Protein AF-A0A183TK33-F1 (afdb_monomer)

Organism: Schistocephalus solidus (NCBI:txid70667)

Radius of gyration: 28.27 Å; Cα contacts (8 Å, |Δi|>4): 50; chains: 1; bounding box: 58×59×75 Å

Sequence (192 aa):
MQRNRVKGLIVRTRQAFEVDLLNRATVNPKLFYGNPRQNTRNKDPIPLLRTVEGIDLTEDGVKADHLSEFFQSVFTKETSYDYPTNGFEVNTIIETVHFTETTVLKELLGLKESNSPGPDEVRLWKKSLSNGTPASQNAYKMQRNRVKGLIVRTRQAFEVDLLNRATVNPKLFYGLALSYNSHAGVFEVFTI

Secondary structure (DSSP, 8-state):
-HHHHHHHHHHHHHHHHHHHHHHHHHH-THHHHHHHHHHHS--PPPPPEE-TT--EE-SHHHHHHHHHHHHHHH-----S-----------------PPPHHHHHHHHHT--TTSPP--SS-THHHHHHHS--HHHHHHHHHHHHHHHHHHHHHHHHHHHHHHHHHHH-THHHHHHHHHHHHTTTTGGGS--

Structure (mmCIF, N/CA/C/O backbone):
data_AF-A0A183TK33-F1
#
_entry.id   AF-A0A183TK33-F1
#
loop_
_atom_site.group_PDB
_atom_site.id
_atom_site.type_symbol
_atom_site.label_atom_id
_atom_site.label_alt_id
_atom_site.label_comp_id
_atom_site.label_asym_id
_atom_site.label_entity_id
_atom_site.label_seq_id
_atom_site.pdbx_PDB_ins_code
_atom_site.Cartn_x
_atom_site.Cartn_y
_atom_site.Cartn_z
_atom_site.occupancy
_atom_site.B_iso_or_equiv
_atom_site.auth_seq_id
_atom_site.auth_comp_id
_atom_site.auth_asym_id
_atom_site.auth_atom_id
_atom_site.pdbx_PDB_model_num
ATOM 1 N N . MET A 1 1 ? 14.260 -7.041 -41.581 1.00 60.91 1 MET A N 1
ATOM 2 C CA . MET A 1 1 ? 14.989 -7.893 -40.603 1.00 60.91 1 MET A CA 1
ATOM 3 C C . MET A 1 1 ? 15.233 -7.227 -39.238 1.00 60.91 1 MET A C 1
ATOM 5 O O . MET A 1 1 ? 14.857 -7.815 -38.230 1.00 60.91 1 MET A O 1
ATOM 9 N N . GLN A 1 2 ? 15.825 -6.024 -39.164 1.00 72.88 2 GLN A N 1
ATOM 10 C CA . GLN A 1 2 ? 16.262 -5.399 -37.894 1.00 72.88 2 GLN A CA 1
ATOM 11 C C . GLN A 1 2 ? 15.161 -5.237 -36.821 1.00 72.88 2 GLN A C 1
ATOM 13 O O . GLN A 1 2 ? 15.385 -5.630 -35.679 1.00 72.88 2 GLN A O 1
ATOM 18 N N . ARG A 1 3 ? 13.949 -4.772 -37.177 1.00 83.06 3 ARG A N 1
ATOM 19 C CA . ARG A 1 3 ? 12.800 -4.632 -36.245 1.00 83.06 3 ARG A CA 1
ATOM 20 C C . ARG A 1 3 ? 12.536 -5.895 -35.412 1.00 83.06 3 ARG A C 1
ATOM 22 O O . ARG A 1 3 ? 12.254 -5.797 -34.223 1.00 83.06 3 ARG A O 1
ATOM 29 N N . ASN A 1 4 ? 12.653 -7.077 -36.019 1.00 84.25 4 ASN A N 1
ATOM 30 C CA . ASN A 1 4 ? 12.386 -8.348 -35.341 1.00 84.25 4 ASN A CA 1
ATOM 31 C C . ASN A 1 4 ? 13.542 -8.745 -34.407 1.00 84.25 4 ASN A C 1
ATOM 33 O O . ASN A 1 4 ? 13.288 -9.284 -33.333 1.00 84.25 4 ASN A O 1
ATOM 37 N N . ARG A 1 5 ? 14.794 -8.403 -34.756 1.00 84.31 5 ARG A N 1
ATOM 38 C CA . ARG A 1 5 ? 15.949 -8.546 -33.849 1.00 84.31 5 ARG A CA 1
ATOM 39 C C . ARG A 1 5 ? 15.797 -7.655 -32.612 1.00 84.31 5 ARG A C 1
ATOM 41 O O . ARG A 1 5 ? 15.967 -8.153 -31.504 1.00 84.31 5 ARG A O 1
ATOM 48 N N . VAL A 1 6 ? 15.405 -6.389 -32.792 1.00 87.19 6 VAL A N 1
ATOM 49 C CA . VAL A 1 6 ? 15.171 -5.435 -31.688 1.00 87.19 6 VAL A CA 1
ATOM 50 C C . VAL A 1 6 ? 14.008 -5.885 -30.799 1.00 87.19 6 VAL A C 1
ATOM 52 O O . VAL A 1 6 ? 14.172 -5.961 -29.586 1.00 87.19 6 VAL A O 1
ATOM 55 N N . LYS A 1 7 ? 12.864 -6.285 -31.377 1.00 86.50 7 LYS A N 1
ATOM 56 C CA . LYS A 1 7 ? 11.748 -6.872 -30.608 1.00 86.50 7 LYS A CA 1
ATOM 57 C C . LYS A 1 7 ? 12.185 -8.099 -29.799 1.00 86.50 7 LYS A C 1
ATOM 59 O O . LYS A 1 7 ? 11.861 -8.193 -28.620 1.00 86.50 7 LYS A O 1
ATOM 64 N N . GLY A 1 8 ? 12.939 -9.015 -30.412 1.00 88.62 8 GLY A N 1
ATOM 65 C CA . GLY A 1 8 ? 13.464 -10.199 -29.728 1.00 88.62 8 GLY A CA 1
ATOM 66 C C . GLY A 1 8 ? 14.448 -9.863 -28.603 1.00 88.62 8 GLY A C 1
ATOM 67 O O . GLY A 1 8 ? 14.458 -10.551 -27.587 1.00 88.62 8 GLY A O 1
ATOM 68 N N . LEU A 1 9 ? 15.245 -8.799 -28.752 1.00 91.12 9 LEU A N 1
ATOM 69 C CA . LEU A 1 9 ? 16.121 -8.301 -27.691 1.00 91.12 9 LEU A CA 1
ATOM 70 C C . LEU A 1 9 ? 15.306 -7.748 -26.515 1.00 91.12 9 LEU A C 1
ATOM 72 O O . LEU A 1 9 ? 15.512 -8.203 -25.397 1.00 91.12 9 LEU A O 1
ATOM 76 N N . ILE A 1 10 ? 14.329 -6.868 -26.772 1.00 87.44 10 ILE A N 1
ATOM 77 C CA . ILE A 1 10 ? 13.444 -6.296 -25.738 1.00 87.44 10 ILE A CA 1
ATOM 78 C C . ILE A 1 10 ? 12.753 -7.400 -24.924 1.00 87.44 10 ILE A C 1
ATOM 80 O O . ILE A 1 10 ? 12.741 -7.337 -23.696 1.00 87.44 10 ILE A O 1
ATOM 84 N N . VAL A 1 11 ? 12.215 -8.429 -25.592 1.00 87.50 11 VAL A N 1
ATOM 85 C CA . VAL A 1 11 ? 11.567 -9.567 -24.916 1.00 87.50 11 VAL A CA 1
ATOM 86 C C . VAL A 1 11 ? 12.557 -10.324 -24.028 1.00 87.50 11 VAL A C 1
ATOM 88 O O . VAL A 1 11 ? 12.260 -10.536 -22.856 1.00 87.50 11 VAL A O 1
ATOM 91 N N . ARG A 1 12 ? 13.749 -10.671 -24.538 1.00 89.69 12 ARG A N 1
ATOM 92 C CA . ARG A 1 12 ? 14.769 -11.390 -23.752 1.00 89.69 12 ARG A CA 1
ATOM 93 C C . ARG A 1 12 ? 15.275 -10.581 -22.559 1.00 89.69 12 ARG A C 1
ATOM 95 O O . ARG A 1 12 ? 15.373 -11.126 -21.467 1.00 89.69 12 ARG A O 1
ATOM 102 N N . THR A 1 13 ? 15.563 -9.292 -22.741 1.00 88.56 13 THR A N 1
ATOM 103 C CA . THR A 1 13 ? 16.022 -8.411 -21.655 1.00 88.56 13 THR A CA 1
ATOM 104 C C . THR A 1 13 ? 14.952 -8.261 -20.573 1.00 88.56 13 THR A C 1
ATOM 106 O O . THR A 1 13 ? 15.269 -8.332 -19.388 1.00 88.56 13 THR A O 1
ATOM 109 N N . ARG A 1 14 ? 13.677 -8.131 -20.962 1.00 84.50 14 ARG A N 1
ATOM 110 C CA . ARG A 1 14 ? 12.553 -8.095 -20.019 1.00 84.50 14 ARG A CA 1
ATOM 111 C C . ARG A 1 14 ? 12.398 -9.412 -19.251 1.00 84.50 14 ARG A C 1
ATOM 113 O O . ARG A 1 14 ? 12.265 -9.373 -18.035 1.00 84.50 14 ARG A O 1
ATOM 120 N N . GLN A 1 15 ? 12.469 -10.556 -19.932 1.00 85.25 15 GLN A N 1
ATOM 121 C CA . GLN A 1 15 ? 12.402 -11.874 -19.289 1.00 85.25 15 GLN A CA 1
ATOM 122 C C . GLN A 1 15 ? 13.565 -12.099 -18.313 1.00 85.25 15 GLN A C 1
ATOM 124 O O . GLN A 1 15 ? 13.342 -12.572 -17.204 1.00 85.25 15 GLN A O 1
ATOM 129 N N . ALA A 1 16 ? 14.790 -11.712 -18.682 1.00 88.12 16 ALA A N 1
ATOM 130 C CA . ALA A 1 16 ? 15.951 -11.804 -17.798 1.00 88.12 16 ALA A CA 1
ATOM 131 C C . ALA A 1 16 ? 15.778 -10.954 -16.524 1.00 88.12 16 ALA A C 1
ATOM 133 O O . ALA A 1 16 ? 16.070 -11.428 -15.429 1.00 88.12 16 ALA A O 1
ATOM 134 N N . PHE A 1 17 ? 15.243 -9.734 -16.654 1.00 86.88 17 PHE A N 1
ATOM 135 C CA . PHE A 1 17 ? 14.903 -8.879 -15.513 1.00 86.88 17 PHE A CA 1
ATOM 136 C C . PHE A 1 17 ? 13.786 -9.471 -14.636 1.00 86.88 17 PHE A C 1
ATOM 138 O O . PHE A 1 17 ? 13.888 -9.441 -13.413 1.00 86.88 17 PHE A O 1
ATOM 145 N N . GLU A 1 18 ? 12.730 -10.026 -15.239 1.00 84.00 18 GLU A N 1
ATOM 146 C CA . GLU A 1 18 ? 11.632 -10.671 -14.504 1.00 84.00 18 GLU A CA 1
ATOM 147 C C . GLU A 1 18 ? 12.126 -11.892 -13.706 1.00 84.00 18 GLU A C 1
ATOM 149 O O . GLU A 1 18 ? 11.745 -12.054 -12.547 1.00 84.00 18 GLU A O 1
ATOM 154 N N . VAL A 1 19 ? 13.033 -12.699 -14.271 1.00 84.75 19 VAL A N 1
ATOM 155 C CA . VAL A 1 19 ? 13.655 -13.843 -13.580 1.00 84.75 19 VAL A CA 1
ATOM 156 C C . VAL A 1 19 ? 14.592 -13.396 -12.449 1.00 84.75 19 VAL A C 1
ATOM 158 O O . VAL A 1 19 ? 14.490 -13.933 -11.346 1.00 84.75 19 VAL A O 1
ATOM 161 N N . ASP A 1 20 ? 15.456 -12.394 -12.664 1.00 89.38 20 ASP A N 1
ATOM 162 C CA . ASP A 1 20 ? 16.298 -11.819 -11.595 1.00 89.38 20 ASP A CA 1
ATOM 163 C C . ASP A 1 20 ? 15.450 -11.288 -10.429 1.00 89.38 20 ASP A C 1
ATOM 165 O O . ASP A 1 20 ? 15.706 -11.595 -9.261 1.00 89.38 20 ASP A O 1
ATOM 169 N N . LEU A 1 21 ? 14.390 -10.540 -10.748 1.00 85.38 21 LEU A N 1
ATOM 170 C CA . LEU A 1 21 ? 13.475 -9.990 -9.757 1.00 85.38 21 LEU A CA 1
ATOM 171 C C . LEU A 1 21 ? 12.793 -11.091 -8.935 1.00 85.38 21 LEU A C 1
ATOM 173 O O . LEU A 1 21 ? 12.709 -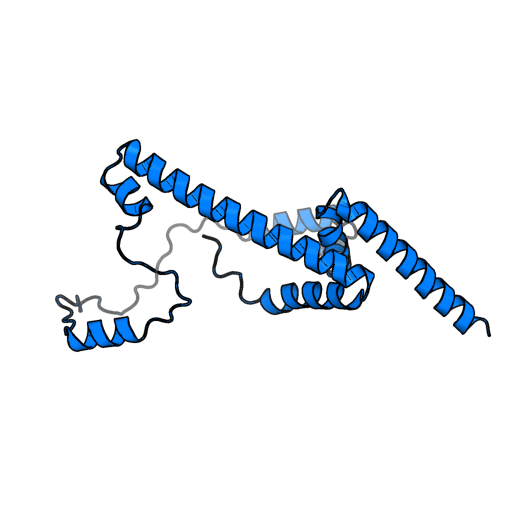10.956 -7.715 1.00 85.38 21 LEU A O 1
ATOM 177 N N . LEU A 1 22 ? 12.323 -12.168 -9.575 1.00 84.00 22 LEU A N 1
ATOM 178 C CA . LEU A 1 22 ? 11.705 -13.306 -8.885 1.00 84.00 22 LEU A CA 1
ATOM 179 C C . LEU A 1 22 ? 12.710 -14.027 -7.979 1.00 84.00 22 LEU A C 1
ATOM 181 O O . LEU A 1 22 ? 12.403 -14.264 -6.811 1.00 84.00 22 LEU A O 1
ATOM 185 N N . ASN A 1 23 ? 13.928 -14.288 -8.465 1.00 85.44 23 ASN A N 1
ATOM 186 C CA . ASN A 1 23 ? 14.996 -14.898 -7.667 1.00 85.44 23 ASN A CA 1
ATOM 187 C C . ASN A 1 23 ? 15.295 -14.059 -6.415 1.00 85.44 23 ASN A C 1
ATOM 189 O O . ASN A 1 23 ? 15.328 -14.582 -5.301 1.00 85.44 23 ASN A O 1
ATOM 193 N N . ARG A 1 24 ? 15.420 -12.736 -6.564 1.00 85.31 24 ARG A N 1
ATOM 194 C CA . ARG A 1 24 ? 15.641 -11.803 -5.445 1.00 85.31 24 ARG A CA 1
ATOM 195 C C . ARG A 1 24 ? 14.420 -11.664 -4.531 1.00 85.31 24 ARG A C 1
ATOM 197 O O . ARG A 1 24 ? 14.587 -11.432 -3.334 1.00 85.31 24 ARG A O 1
ATOM 204 N N . ALA A 1 25 ? 13.208 -11.835 -5.057 1.00 82.06 25 ALA A N 1
ATOM 205 C CA . ALA A 1 25 ? 11.974 -11.818 -4.275 1.00 82.06 25 ALA A CA 1
ATOM 206 C C . ALA A 1 25 ? 11.832 -13.033 -3.342 1.00 82.06 25 ALA A C 1
ATOM 208 O O . ALA A 1 25 ? 11.185 -12.896 -2.306 1.00 82.06 25 ALA A O 1
ATOM 209 N N . THR A 1 26 ? 12.480 -14.170 -3.639 1.00 78.00 26 THR A N 1
ATOM 210 C CA . THR A 1 26 ? 12.539 -15.312 -2.699 1.00 78.00 26 THR A CA 1
ATOM 211 C C . THR A 1 26 ? 13.228 -14.941 -1.378 1.00 78.00 26 THR A C 1
ATOM 213 O O . THR A 1 26 ? 12.808 -15.392 -0.316 1.00 78.00 26 THR A O 1
ATOM 216 N N . VAL A 1 27 ? 14.243 -14.068 -1.434 1.00 83.56 27 VAL A N 1
ATOM 217 C CA . VAL A 1 27 ? 14.991 -13.569 -0.267 1.00 83.56 27 VAL A CA 1
ATOM 218 C C . VAL A 1 27 ? 14.345 -12.307 0.317 1.00 83.56 27 VAL A C 1
ATOM 220 O O . VAL A 1 27 ? 14.315 -12.128 1.533 1.00 83.56 27 VAL A O 1
ATOM 223 N N . ASN A 1 28 ? 13.805 -11.421 -0.528 1.00 82.19 28 ASN A N 1
ATOM 224 C CA . ASN A 1 28 ? 13.127 -10.194 -0.102 1.00 82.19 28 ASN A CA 1
ATOM 225 C C . ASN A 1 28 ? 11.770 -10.004 -0.813 1.00 82.19 28 ASN A C 1
ATOM 227 O O . ASN A 1 28 ? 11.699 -9.305 -1.834 1.00 82.19 28 ASN A O 1
ATOM 231 N N . PRO A 1 29 ? 10.667 -10.51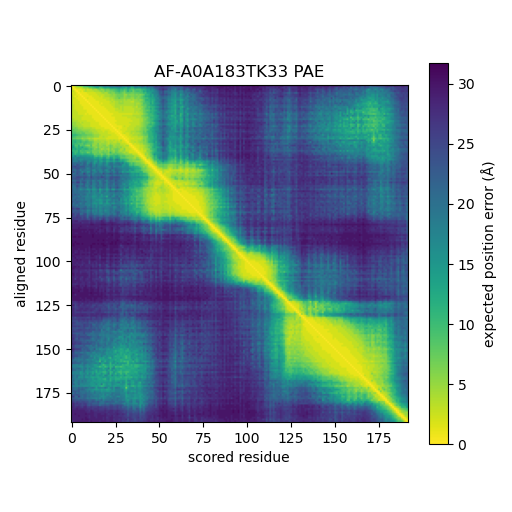6 -0.233 1.00 76.00 29 PRO A N 1
ATOM 232 C CA . PRO A 1 29 ? 9.328 -10.416 -0.818 1.00 76.00 29 PRO A CA 1
ATOM 233 C C . PRO A 1 29 ? 8.833 -8.984 -1.077 1.00 76.00 29 PRO A C 1
ATOM 235 O O . PRO A 1 29 ? 7.925 -8.785 -1.880 1.00 76.00 29 PRO A O 1
ATOM 238 N N . LYS A 1 30 ? 9.427 -7.942 -0.472 1.00 76.75 30 LYS A N 1
ATOM 239 C CA . LYS A 1 30 ? 9.039 -6.546 -0.765 1.00 76.75 30 LYS A CA 1
ATOM 240 C C . LYS A 1 30 ? 9.370 -6.130 -2.204 1.00 76.75 30 LYS A C 1
ATOM 242 O O . LYS A 1 30 ? 8.682 -5.266 -2.749 1.00 76.75 30 LYS A O 1
ATOM 247 N N . LEU A 1 31 ? 10.376 -6.746 -2.835 1.00 79.94 31 LEU A N 1
ATOM 248 C CA . LEU A 1 31 ? 10.753 -6.458 -4.226 1.00 79.94 31 LEU A CA 1
ATOM 249 C C . LEU A 1 31 ? 9.648 -6.859 -5.218 1.00 79.94 31 LEU A C 1
ATOM 251 O O . LEU A 1 31 ? 9.405 -6.132 -6.181 1.00 79.94 31 LEU A O 1
ATOM 255 N N . PHE A 1 32 ? 8.921 -7.945 -4.926 1.00 74.19 32 PHE A N 1
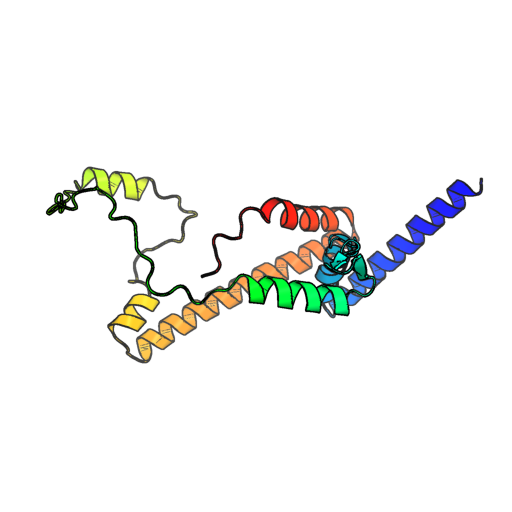ATOM 256 C CA . PHE A 1 32 ? 7.761 -8.404 -5.697 1.00 74.19 32 PHE A CA 1
ATOM 257 C C . PHE A 1 32 ? 6.690 -7.312 -5.823 1.00 74.19 32 PHE A C 1
ATOM 259 O O . PHE A 1 32 ? 6.202 -7.044 -6.916 1.00 74.19 32 PHE A O 1
ATOM 266 N N . TYR A 1 33 ? 6.364 -6.638 -4.715 1.00 72.25 33 TYR A N 1
ATOM 267 C CA . TYR A 1 33 ? 5.355 -5.573 -4.676 1.00 72.25 33 TYR A CA 1
ATOM 268 C C . TYR A 1 33 ? 5.867 -4.221 -5.185 1.00 72.25 33 TYR A C 1
ATOM 270 O O . TYR A 1 33 ? 5.076 -3.394 -5.641 1.00 72.25 33 TYR A O 1
ATOM 278 N N . GLY A 1 34 ? 7.181 -3.984 -5.120 1.00 78.25 34 GLY A N 1
ATOM 279 C CA . GLY A 1 34 ? 7.803 -2.745 -5.585 1.00 78.25 34 GLY A CA 1
ATOM 280 C C . GLY A 1 34 ? 7.658 -2.534 -7.093 1.00 78.25 34 GLY A C 1
ATOM 281 O O . GLY A 1 34 ? 7.229 -1.462 -7.516 1.00 78.25 34 GLY A O 1
ATOM 282 N N . ASN A 1 35 ? 7.961 -3.556 -7.899 1.00 74.00 35 ASN A N 1
ATOM 283 C CA . ASN A 1 35 ? 8.005 -3.432 -9.361 1.00 74.00 35 ASN A CA 1
ATOM 284 C C . ASN A 1 35 ? 6.633 -3.111 -10.007 1.00 74.00 35 ASN A C 1
ATOM 286 O O . ASN A 1 35 ? 6.559 -2.120 -10.737 1.00 74.00 35 ASN A O 1
ATOM 29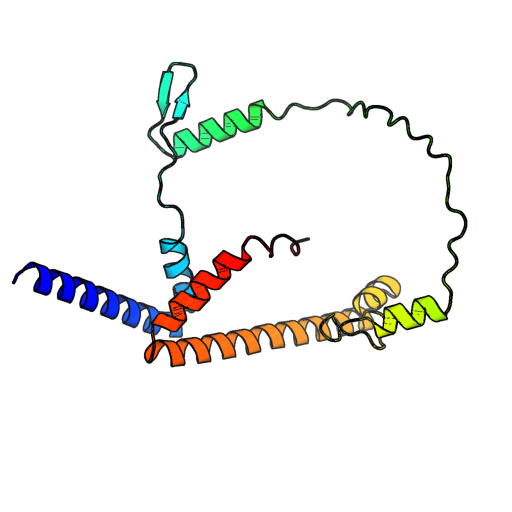0 N N . PRO A 1 36 ? 5.518 -3.825 -9.719 1.00 70.25 36 PRO A N 1
ATOM 291 C CA . PRO A 1 36 ? 4.199 -3.447 -10.230 1.00 70.25 36 PRO A CA 1
ATOM 292 C C . PRO A 1 36 ? 3.822 -2.030 -9.809 1.00 70.25 36 PRO A C 1
ATOM 294 O O . PRO A 1 36 ? 3.460 -1.221 -10.655 1.00 70.25 36 PRO A O 1
ATOM 297 N N . ARG A 1 37 ? 4.006 -1.692 -8.525 1.00 67.81 37 ARG A N 1
ATOM 298 C CA . ARG A 1 37 ? 3.657 -0.378 -7.969 1.00 67.81 37 ARG A CA 1
ATOM 299 C C . ARG A 1 37 ? 4.463 0.768 -8.589 1.00 67.81 37 ARG A C 1
ATOM 301 O O . ARG A 1 37 ? 3.939 1.865 -8.726 1.00 67.81 37 ARG A O 1
ATOM 308 N N . GLN A 1 38 ? 5.721 0.541 -8.970 1.00 69.94 38 GLN A N 1
ATOM 309 C CA . GLN A 1 38 ?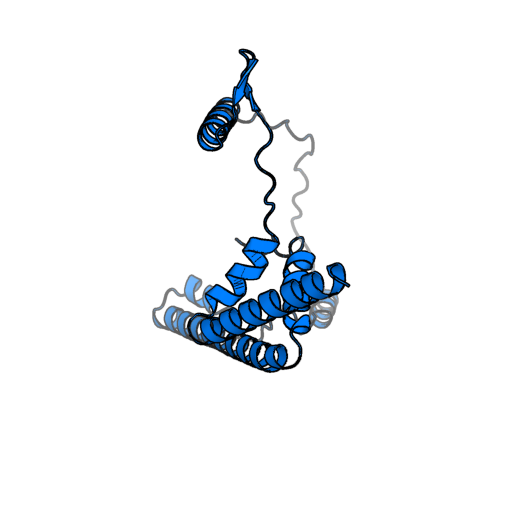 6.528 1.524 -9.705 1.00 69.94 38 GLN A CA 1
ATOM 310 C C . GLN A 1 38 ? 6.097 1.677 -11.170 1.00 69.94 38 GLN A C 1
ATOM 312 O O . GLN A 1 38 ? 6.289 2.746 -11.747 1.00 69.94 38 GLN A O 1
ATOM 317 N N . ASN A 1 39 ? 5.511 0.640 -11.774 1.00 66.62 39 ASN A N 1
ATOM 318 C CA . ASN A 1 39 ? 5.023 0.687 -13.153 1.00 66.62 39 ASN A CA 1
ATOM 319 C C . ASN A 1 39 ? 3.556 1.125 -13.289 1.00 66.62 39 ASN A C 1
ATOM 321 O O . ASN A 1 39 ? 3.181 1.555 -14.374 1.00 66.62 39 ASN A O 1
ATOM 325 N N . THR A 1 40 ? 2.751 1.050 -12.223 1.00 65.38 40 THR A N 1
ATOM 326 C CA . THR A 1 40 ? 1.367 1.565 -12.179 1.00 65.38 40 THR A CA 1
ATOM 327 C C . THR A 1 40 ? 1.231 2.921 -11.485 1.00 65.38 40 THR A C 1
ATOM 329 O O . THR A 1 40 ? 0.137 3.472 -11.448 1.00 65.38 40 THR A O 1
ATOM 332 N N . ARG A 1 41 ? 2.305 3.471 -10.906 1.00 66.19 41 ARG A N 1
ATOM 333 C CA . ARG A 1 41 ? 2.321 4.868 -10.452 1.00 66.19 41 ARG A CA 1
ATOM 334 C C . ARG A 1 41 ? 2.274 5.794 -11.663 1.00 66.19 41 ARG A C 1
ATOM 336 O O . ARG A 1 41 ? 3.046 5.585 -12.598 1.00 66.19 41 ARG A O 1
ATOM 343 N N . ASN A 1 42 ? 1.446 6.839 -11.595 1.00 62.88 42 ASN A N 1
ATOM 344 C CA . ASN A 1 42 ? 1.530 7.959 -12.529 1.00 62.88 42 ASN A CA 1
ATOM 345 C C . ASN A 1 42 ? 2.968 8.488 -12.514 1.00 62.88 42 ASN A C 1
ATOM 347 O O . ASN A 1 42 ? 3.520 8.782 -11.450 1.00 62.88 42 ASN A O 1
ATOM 351 N N . LYS A 1 43 ? 3.580 8.531 -13.698 1.00 68.50 43 LYS A N 1
ATOM 352 C CA . LYS A 1 43 ? 4.912 9.113 -13.932 1.00 68.50 43 LYS A CA 1
ATOM 353 C C . LYS A 1 43 ? 4.808 10.500 -14.564 1.00 68.50 43 LYS A C 1
ATOM 355 O O . LYS A 1 43 ? 5.831 11.086 -14.898 1.00 68.50 43 LYS A O 1
ATOM 360 N N . ASP A 1 44 ? 3.583 10.982 -14.747 1.00 67.31 44 ASP A N 1
ATOM 361 C CA . ASP A 1 44 ? 3.301 12.312 -15.253 1.00 67.31 44 ASP A CA 1
ATOM 362 C C . ASP A 1 44 ? 3.829 13.325 -14.228 1.00 67.31 44 ASP A C 1
ATOM 364 O O . ASP A 1 44 ? 3.427 13.266 -13.060 1.00 67.31 44 ASP A O 1
ATOM 368 N N . PRO A 1 45 ? 4.766 14.209 -14.614 1.00 69.31 45 PRO A N 1
ATOM 369 C CA . PRO A 1 45 ? 5.235 15.257 -13.722 1.00 69.31 45 PRO A CA 1
ATOM 370 C C . PRO A 1 45 ? 4.071 16.192 -13.389 1.00 69.31 45 PRO A C 1
ATOM 372 O O . PRO A 1 45 ? 3.159 16.372 -14.202 1.00 69.31 45 PRO A O 1
ATOM 375 N N . ILE A 1 46 ? 4.118 16.824 -12.212 1.00 69.31 46 ILE A N 1
ATOM 376 C CA . ILE A 1 46 ? 3.143 17.863 -11.862 1.00 69.31 46 ILE A CA 1
ATOM 377 C C . ILE A 1 46 ? 3.199 18.933 -12.968 1.00 69.31 46 ILE A C 1
ATOM 379 O O . ILE A 1 46 ? 4.306 19.422 -13.249 1.00 69.31 46 ILE A O 1
ATOM 383 N N . PRO A 1 47 ? 2.059 19.277 -13.608 1.00 72.12 47 PRO A N 1
ATOM 384 C CA . PRO A 1 47 ? 2.012 20.292 -14.652 1.00 72.12 47 PRO A CA 1
ATOM 385 C C . PRO A 1 47 ? 2.675 21.601 -14.220 1.00 72.12 47 PRO A C 1
ATOM 387 O O . PRO A 1 47 ? 2.769 21.904 -13.031 1.00 72.12 47 PRO A O 1
ATOM 390 N N . LEU A 1 48 ? 3.141 22.373 -15.200 1.00 78.12 48 LEU A N 1
ATOM 391 C CA . LEU A 1 48 ? 3.764 23.672 -14.963 1.00 78.12 48 LEU A CA 1
ATOM 392 C C . LEU A 1 48 ? 2.793 24.569 -14.178 1.00 78.12 48 LEU A C 1
ATOM 394 O O . LEU A 1 48 ? 1.706 24.876 -14.670 1.00 78.12 48 LEU A O 1
ATOM 398 N N . LEU A 1 49 ? 3.172 24.957 -12.959 1.00 82.38 49 LEU A N 1
ATOM 399 C CA . LEU A 1 49 ? 2.398 25.902 -12.157 1.00 82.38 49 LEU A CA 1
ATOM 400 C C . LEU A 1 49 ? 2.875 27.319 -12.475 1.00 82.38 49 LEU A C 1
ATOM 402 O O . LEU A 1 49 ? 4.066 27.534 -12.691 1.00 82.38 49 LEU A O 1
ATOM 406 N N . ARG A 1 50 ? 1.952 28.280 -12.484 1.00 84.94 50 ARG A N 1
ATOM 407 C CA . ARG A 1 50 ? 2.259 29.708 -12.615 1.00 84.94 50 ARG A CA 1
ATOM 408 C C . ARG A 1 50 ? 1.904 30.420 -11.329 1.00 84.94 50 ARG A C 1
ATOM 410 O O . ARG A 1 50 ? 0.781 30.262 -10.852 1.00 84.94 50 ARG A O 1
ATOM 417 N N . THR A 1 51 ? 2.835 31.208 -10.804 1.00 82.69 51 THR A N 1
ATOM 418 C CA . THR A 1 51 ? 2.534 32.124 -9.699 1.00 82.69 51 THR A CA 1
ATOM 419 C C . THR A 1 51 ? 1.666 33.287 -10.190 1.00 82.69 51 THR A C 1
ATOM 421 O O . THR A 1 51 ? 1.492 33.490 -11.398 1.00 82.69 51 THR A O 1
ATOM 424 N N . VAL A 1 52 ? 1.123 34.082 -9.266 1.00 83.56 52 VAL A N 1
ATOM 425 C CA . VAL A 1 52 ? 0.282 35.246 -9.606 1.00 83.56 52 VAL A CA 1
ATOM 426 C C . VAL A 1 52 ? 1.065 36.362 -10.314 1.00 83.56 52 VAL A C 1
ATOM 428 O O . VAL A 1 52 ? 0.482 37.141 -11.064 1.00 83.56 52 VAL A O 1
ATOM 431 N N . GLU A 1 53 ? 2.390 36.388 -10.159 1.00 85.00 53 GLU A N 1
ATOM 432 C CA . GLU A 1 53 ? 3.332 37.248 -10.888 1.00 85.00 53 GLU A CA 1
ATOM 433 C C . GLU A 1 53 ? 3.645 36.730 -12.308 1.00 85.00 53 GLU A C 1
ATOM 435 O O . GLU A 1 53 ? 4.398 37.362 -13.049 1.00 85.00 53 GLU A O 1
ATOM 440 N N . GLY A 1 54 ? 3.090 35.576 -12.700 1.00 83.88 54 GLY A N 1
ATOM 441 C CA . GLY A 1 54 ? 3.308 34.954 -14.007 1.00 83.88 54 GLY A CA 1
ATOM 442 C C . GLY A 1 54 ? 4.610 34.157 -14.131 1.00 83.88 54 GLY A C 1
ATOM 443 O O . GLY A 1 54 ? 5.018 33.851 -15.252 1.00 83.88 54 GLY A O 1
ATOM 444 N N . ILE A 1 55 ? 5.265 33.816 -13.015 1.00 86.44 55 ILE A N 1
ATOM 445 C CA . ILE A 1 55 ? 6.518 33.048 -13.009 1.00 86.44 55 ILE A CA 1
ATOM 446 C C . ILE A 1 55 ? 6.207 31.551 -13.145 1.00 86.44 55 ILE A C 1
ATOM 448 O O . ILE A 1 55 ? 5.391 31.004 -12.405 1.00 86.44 55 ILE A O 1
ATOM 452 N N . ASP A 1 56 ? 6.873 30.887 -14.093 1.00 88.44 56 ASP A N 1
ATOM 453 C CA . ASP A 1 56 ? 6.736 29.452 -14.362 1.00 88.44 56 ASP A CA 1
ATOM 454 C C . ASP A 1 56 ? 7.542 28.608 -13.352 1.00 88.44 56 ASP A C 1
ATOM 456 O O . ASP A 1 56 ? 8.775 28.589 -13.375 1.00 88.44 56 ASP A O 1
ATOM 460 N N . LEU A 1 57 ? 6.848 27.860 -12.487 1.00 85.19 57 LEU A N 1
ATOM 461 C CA . LEU A 1 57 ? 7.447 26.936 -11.521 1.00 85.19 57 LEU A CA 1
ATOM 462 C C . LEU A 1 57 ? 7.764 25.592 -12.189 1.00 85.19 57 LEU A C 1
ATOM 464 O O . LEU A 1 57 ? 6.881 24.763 -12.435 1.00 85.19 57 LEU A O 1
ATOM 468 N N . THR A 1 58 ? 9.044 25.368 -12.479 1.00 83.00 58 THR A N 1
ATOM 469 C CA . THR A 1 58 ? 9.537 24.166 -13.172 1.00 83.00 58 THR A CA 1
ATOM 470 C C . THR A 1 58 ? 9.953 23.043 -12.219 1.00 83.00 58 THR A C 1
ATOM 472 O O . THR A 1 58 ? 9.681 21.877 -12.511 1.00 83.00 58 THR A O 1
ATOM 475 N N . GLU A 1 59 ? 10.556 23.377 -11.076 1.00 87.00 59 GLU A N 1
ATOM 476 C CA . GLU A 1 59 ? 11.066 22.426 -10.081 1.00 87.00 59 GLU A CA 1
ATOM 477 C C . GLU A 1 59 ? 9.969 21.914 -9.133 1.00 87.00 59 GLU A C 1
ATOM 479 O O . GLU A 1 59 ? 9.197 22.690 -8.571 1.00 87.00 59 GLU A O 1
ATOM 484 N N . ASP A 1 60 ? 9.913 20.596 -8.920 1.00 84.75 60 ASP A N 1
ATOM 485 C CA . ASP A 1 60 ? 8.842 19.955 -8.142 1.00 84.75 60 ASP A CA 1
ATOM 486 C C . ASP A 1 60 ? 8.857 20.317 -6.646 1.00 84.75 60 ASP A C 1
ATOM 488 O O . ASP A 1 60 ? 7.795 20.329 -6.026 1.00 84.75 60 ASP A O 1
ATOM 492 N N . GLY A 1 61 ? 10.020 20.657 -6.073 1.00 87.31 61 GLY A N 1
ATOM 493 C CA . GLY A 1 61 ? 10.113 21.182 -4.704 1.00 87.31 61 GLY A CA 1
ATOM 494 C C . GLY A 1 61 ? 9.385 22.519 -4.569 1.00 87.31 61 GLY A C 1
ATOM 495 O O . GLY A 1 61 ? 8.455 22.642 -3.780 1.00 87.31 61 GLY A O 1
ATOM 496 N N . VAL A 1 62 ? 9.707 23.473 -5.448 1.00 87.44 62 VAL A N 1
ATOM 497 C CA . VAL A 1 62 ? 9.080 24.804 -5.472 1.00 87.44 62 VAL A CA 1
ATOM 498 C C . VAL A 1 62 ? 7.574 24.717 -5.763 1.00 87.44 62 VAL A C 1
ATOM 500 O O . VAL A 1 62 ? 6.785 25.448 -5.166 1.00 87.44 62 VAL A O 1
ATOM 503 N N . LYS A 1 63 ? 7.135 23.781 -6.621 1.00 88.62 63 LYS A N 1
ATOM 504 C CA . LYS A 1 63 ? 5.698 23.494 -6.814 1.00 88.62 63 LYS A CA 1
ATOM 505 C C . LYS A 1 63 ? 5.031 22.989 -5.531 1.00 88.62 63 LYS A C 1
ATOM 507 O O . LYS A 1 63 ? 3.900 23.379 -5.251 1.00 88.62 63 LYS A O 1
ATOM 512 N N . ALA A 1 64 ? 5.690 22.104 -4.781 1.00 89.56 64 ALA A N 1
ATOM 513 C CA . ALA A 1 64 ? 5.148 21.550 -3.542 1.00 89.56 64 ALA A CA 1
ATOM 514 C C . ALA A 1 64 ? 5.027 22.619 -2.445 1.00 89.56 64 ALA A C 1
ATOM 516 O O . ALA A 1 64 ? 3.993 22.678 -1.778 1.00 89.56 64 ALA A O 1
ATOM 517 N N . ASP A 1 65 ? 6.029 23.492 -2.315 1.00 91.38 65 ASP A N 1
ATOM 518 C CA . ASP A 1 65 ? 6.004 24.616 -1.376 1.00 91.38 65 ASP A CA 1
ATOM 519 C C . ASP A 1 65 ? 4.885 25.607 -1.734 1.00 91.38 65 ASP A C 1
ATOM 521 O O . ASP A 1 65 ? 4.041 25.907 -0.890 1.00 91.38 65 ASP A O 1
ATOM 525 N N . HIS A 1 66 ? 4.772 26.006 -3.006 1.00 90.44 66 HIS A N 1
ATOM 526 C CA . HIS A 1 66 ? 3.713 26.913 -3.466 1.00 90.44 66 HIS A CA 1
ATOM 527 C C . HIS A 1 66 ? 2.295 26.342 -3.264 1.00 90.44 66 HIS A C 1
ATOM 529 O O . HIS A 1 66 ? 1.378 27.052 -2.849 1.00 90.44 66 HIS A O 1
ATOM 535 N N . LEU A 1 67 ? 2.101 25.037 -3.501 1.00 89.94 67 LEU A N 1
ATOM 536 C CA . LEU A 1 67 ? 0.836 24.361 -3.187 1.00 89.94 67 LEU A CA 1
ATOM 537 C C . LEU A 1 67 ? 0.572 24.316 -1.674 1.00 89.94 67 LEU A C 1
ATOM 539 O O . LEU A 1 67 ? -0.570 24.492 -1.254 1.00 89.94 67 LEU A O 1
ATOM 543 N N . SER A 1 68 ? 1.604 24.099 -0.854 1.00 92.81 68 SER A N 1
ATOM 544 C CA . SER A 1 68 ? 1.498 24.106 0.610 1.00 92.81 68 SER A CA 1
ATOM 545 C C . SER A 1 68 ? 1.066 25.476 1.140 1.00 92.81 68 SER A C 1
ATOM 547 O O . SER A 1 68 ? 0.143 25.550 1.951 1.00 92.81 68 SER A O 1
ATOM 549 N N . GLU A 1 69 ? 1.666 26.559 0.639 1.00 92.12 69 GLU A N 1
ATOM 550 C CA . GLU A 1 69 ? 1.273 27.941 0.943 1.00 92.12 69 GLU A CA 1
ATOM 551 C C . GLU A 1 69 ? -0.178 28.216 0.532 1.00 92.12 69 GLU A C 1
ATOM 553 O O . GLU A 1 69 ? -0.964 28.730 1.333 1.00 92.12 69 GLU A O 1
ATOM 558 N N . PHE A 1 70 ? -0.570 27.809 -0.681 1.00 89.19 70 PHE A N 1
ATOM 559 C CA . PHE A 1 70 ? -1.944 27.959 -1.155 1.00 89.19 70 PHE A CA 1
ATOM 560 C C . PHE A 1 70 ? -2.947 27.227 -0.251 1.00 89.19 70 PHE A C 1
ATOM 562 O O . PHE A 1 70 ? -3.931 27.831 0.184 1.00 89.19 70 PHE A O 1
ATOM 569 N N . PHE A 1 71 ? -2.689 25.961 0.100 1.00 90.94 71 PHE A N 1
ATOM 570 C CA . PHE A 1 71 ? -3.568 25.208 0.998 1.00 90.94 71 PHE A CA 1
ATOM 571 C C . PHE A 1 71 ? -3.616 25.810 2.406 1.00 90.94 71 PHE A C 1
ATOM 573 O O . PHE A 1 71 ? -4.692 25.873 2.993 1.00 90.94 71 PHE A O 1
ATOM 580 N N . GLN A 1 72 ? -2.500 26.315 2.937 1.00 90.88 72 GLN A N 1
ATOM 581 C CA . GLN A 1 72 ? -2.498 27.045 4.209 1.00 90.88 72 GLN A CA 1
ATOM 582 C C . GLN A 1 72 ? -3.330 28.334 4.138 1.00 90.88 72 GLN A C 1
ATOM 584 O O . GLN A 1 72 ? -4.030 28.648 5.098 1.00 90.88 72 GLN A O 1
ATOM 589 N N . SER A 1 73 ? -3.321 29.046 3.004 1.00 87.75 73 SER A N 1
ATOM 590 C CA . SER A 1 73 ? -4.083 30.293 2.838 1.00 87.75 73 SER A CA 1
ATOM 591 C C . SER A 1 73 ? -5.608 30.110 2.880 1.00 87.75 73 SER A C 1
ATOM 593 O O . SER A 1 73 ? -6.312 31.012 3.334 1.00 87.75 73 SER A O 1
ATOM 595 N N . VAL A 1 74 ? -6.126 28.947 2.459 1.00 87.31 74 VAL A N 1
ATOM 596 C CA . VAL A 1 74 ? -7.574 28.652 2.495 1.00 87.31 74 VAL A CA 1
ATOM 597 C C . VAL A 1 74 ? -8.059 28.133 3.854 1.00 87.31 74 VAL A C 1
ATOM 599 O O . VAL A 1 74 ? -9.263 28.146 4.107 1.00 87.31 74 VAL A O 1
ATOM 602 N N . PHE A 1 75 ? -7.157 27.725 4.756 1.00 83.12 75 PHE A N 1
ATOM 603 C CA . PHE A 1 75 ? -7.506 27.380 6.138 1.00 83.12 75 PHE A CA 1
ATOM 604 C C . PHE A 1 75 ? -7.686 28.642 6.989 1.00 83.12 75 PHE A C 1
ATOM 606 O O . PHE A 1 75 ? -6.786 29.091 7.703 1.00 83.12 75 PHE A O 1
ATOM 613 N N . THR A 1 76 ? -8.891 29.204 6.955 1.00 80.44 76 THR A N 1
ATOM 614 C CA . THR A 1 76 ? -9.299 30.247 7.898 1.00 80.44 76 THR A CA 1
ATOM 615 C C . THR A 1 76 ? -9.591 29.645 9.277 1.00 80.44 76 THR A C 1
ATOM 617 O O . THR A 1 76 ? -9.996 28.491 9.418 1.00 80.44 76 THR A O 1
ATOM 620 N N . LYS A 1 77 ? -9.394 30.434 10.340 1.00 75.56 77 LYS A N 1
ATOM 621 C CA . LYS A 1 77 ? -9.914 30.087 11.670 1.00 75.56 77 LYS A CA 1
ATOM 622 C C . LYS A 1 77 ? -11.403 30.414 11.704 1.00 75.56 77 LYS A C 1
ATOM 624 O O . LYS A 1 77 ? -11.773 31.521 12.087 1.00 75.56 77 LYS A O 1
ATOM 629 N N . GLU A 1 78 ? -12.233 29.464 11.289 1.00 67.94 78 GLU A N 1
ATOM 630 C CA . GLU A 1 78 ? -13.691 29.571 11.373 1.00 67.94 78 GLU A CA 1
ATOM 631 C C . GLU A 1 78 ? -14.118 29.785 12.837 1.00 67.94 78 GLU A C 1
ATOM 633 O O . GLU A 1 78 ? -14.046 28.889 13.683 1.00 67.94 78 GLU A O 1
ATOM 638 N N . THR A 1 79 ? -14.533 31.007 13.168 1.00 70.56 79 THR A N 1
ATOM 639 C CA . THR A 1 79 ? -15.084 31.336 14.483 1.00 70.56 79 THR A CA 1
ATOM 640 C C . THR A 1 79 ? -16.531 30.875 14.544 1.00 70.56 79 THR A C 1
ATOM 642 O O . THR A 1 79 ? -17.370 31.515 13.925 1.00 70.56 79 THR A O 1
ATOM 645 N N . SER A 1 80 ? -16.809 29.821 15.320 1.00 67.50 80 SER A N 1
ATOM 646 C CA . SER A 1 80 ? -18.156 29.290 15.588 1.00 67.50 80 SER A CA 1
ATOM 647 C C . SER A 1 80 ? -18.993 29.061 14.325 1.00 67.50 80 SER A C 1
ATOM 649 O O . SER A 1 80 ? -19.669 29.976 13.868 1.00 67.50 80 SER A O 1
ATOM 651 N N . TYR A 1 81 ? -19.017 27.824 13.812 1.00 66.75 81 TYR A N 1
ATOM 652 C CA . TYR A 1 81 ? -19.986 27.423 12.784 1.00 66.75 81 TYR A CA 1
ATOM 653 C C . TYR A 1 81 ? -21.395 27.853 13.203 1.00 66.75 81 TYR A C 1
ATOM 655 O O . TYR A 1 81 ? -21.977 27.272 14.121 1.00 66.75 81 TYR A O 1
ATOM 663 N N . ASP A 1 82 ? -21.929 28.863 12.519 1.00 65.25 82 ASP A N 1
ATOM 664 C CA . ASP A 1 82 ? -23.331 29.233 12.616 1.00 65.25 82 ASP A CA 1
ATOM 665 C C . ASP A 1 82 ? -24.087 28.179 11.808 1.00 65.25 82 ASP A C 1
ATOM 667 O O . ASP A 1 82 ? -24.304 28.304 10.600 1.00 65.25 82 ASP A O 1
ATOM 671 N N . TYR A 1 83 ? -24.341 27.038 12.457 1.00 66.44 83 TYR A N 1
ATOM 672 C CA . TYR A 1 83 ? -25.144 25.977 11.871 1.00 66.44 83 TYR A CA 1
ATOM 673 C C . TYR A 1 83 ? -26.472 26.611 11.465 1.00 66.44 83 TYR A C 1
ATOM 675 O O . TYR A 1 83 ? -27.156 27.138 12.348 1.00 66.44 83 TYR A O 1
ATOM 683 N N . PRO A 1 84 ? -26.879 26.555 10.181 1.00 68.12 84 PRO A N 1
ATOM 684 C CA . PRO A 1 84 ? -28.228 26.958 9.836 1.00 68.12 84 PRO A CA 1
ATOM 685 C C . PRO A 1 84 ? -29.158 26.119 10.705 1.00 68.12 84 PRO A C 1
ATOM 687 O O . PRO A 1 84 ? -29.048 24.889 10.710 1.00 68.12 84 PRO A O 1
ATOM 690 N N . THR A 1 85 ? -30.017 26.777 11.486 1.00 63.62 85 THR A N 1
ATOM 691 C CA . THR A 1 85 ? -30.988 26.095 12.341 1.00 63.62 85 THR A CA 1
ATOM 692 C C . THR A 1 85 ? -31.868 25.251 11.438 1.00 63.62 85 THR A C 1
ATOM 694 O O . THR A 1 85 ? 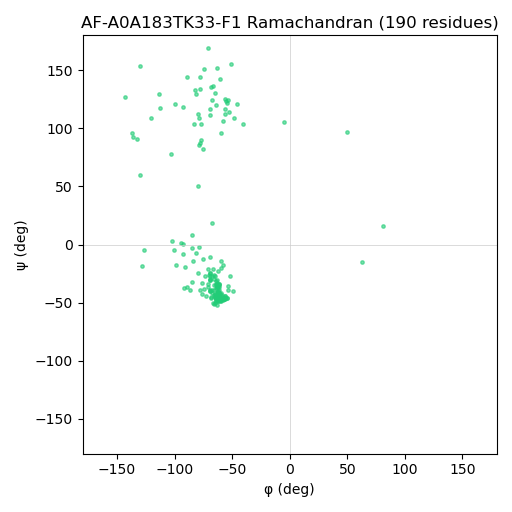-32.807 25.756 10.821 1.00 63.62 85 THR A O 1
ATOM 697 N N . ASN A 1 86 ? -31.523 23.970 11.309 1.00 61.38 86 ASN A N 1
ATOM 698 C CA . ASN A 1 86 ? -32.271 23.023 10.508 1.00 61.38 86 ASN A CA 1
ATOM 699 C C . ASN A 1 86 ? -33.702 23.045 11.041 1.00 61.38 86 ASN A C 1
ATOM 701 O O . ASN A 1 86 ? -33.936 22.615 12.167 1.00 61.38 86 ASN A O 1
ATOM 705 N N . GLY A 1 87 ? -34.645 23.550 10.240 1.00 58.31 87 GLY A N 1
ATOM 706 C CA . GLY A 1 87 ? -36.046 23.770 10.628 1.00 58.31 87 GLY A CA 1
ATOM 707 C C . GLY A 1 87 ? -36.850 22.492 10.893 1.00 58.31 87 GLY A C 1
ATOM 708 O O . GLY A 1 87 ? -38.076 22.514 10.856 1.00 58.31 87 GLY A O 1
ATOM 709 N N . PHE A 1 88 ? -36.169 21.373 11.130 1.00 58.59 88 PHE A N 1
ATOM 710 C CA . PHE A 1 88 ? -36.752 20.162 11.671 1.00 58.59 88 PHE A CA 1
ATOM 711 C C . PHE A 1 88 ? -36.944 20.363 13.172 1.00 58.59 88 PHE A C 1
ATOM 713 O O . PHE A 1 88 ? -35.993 20.277 13.948 1.00 58.59 88 PHE A O 1
ATOM 720 N N . GLU A 1 89 ? -38.187 20.608 13.583 1.00 62.16 89 GLU A N 1
ATOM 721 C CA . GLU A 1 89 ? -38.574 20.452 14.980 1.00 62.16 89 GLU A CA 1
ATOM 722 C C . GLU A 1 89 ? -38.175 19.051 15.465 1.00 62.16 89 GLU A C 1
ATOM 724 O O . GLU A 1 89 ? -38.729 18.041 15.025 1.00 62.16 89 GLU A O 1
ATOM 729 N N . VAL A 1 90 ? -37.228 18.976 16.403 1.00 59.88 90 VAL A N 1
ATOM 730 C CA . VAL A 1 90 ? -36.794 17.715 17.029 1.00 59.88 90 VAL A CA 1
ATOM 731 C C . VAL A 1 90 ? -37.797 17.309 18.123 1.00 59.88 90 VAL A C 1
ATOM 733 O O . VAL A 1 90 ? -37.436 17.042 19.265 1.00 59.88 90 VAL A O 1
ATOM 736 N N . ASN A 1 91 ? -39.084 17.294 17.767 1.00 59.28 91 ASN A N 1
ATOM 737 C CA . ASN A 1 91 ? -40.208 17.035 18.671 1.00 59.28 91 ASN A CA 1
ATOM 738 C C . ASN A 1 91 ? -40.625 15.551 18.711 1.00 59.28 91 ASN A C 1
ATOM 740 O O . ASN A 1 91 ? -41.417 15.160 19.566 1.00 59.28 91 ASN A O 1
ATOM 744 N N . THR A 1 92 ? -40.074 14.701 17.837 1.00 64.12 92 THR A N 1
ATOM 745 C CA . THR A 1 92 ? -40.396 13.263 17.786 1.00 64.12 92 THR A CA 1
ATOM 746 C C . THR A 1 92 ? -39.289 12.421 18.418 1.00 64.12 92 THR A C 1
ATOM 748 O O . THR A 1 92 ? -38.486 11.789 17.727 1.00 64.12 92 THR A O 1
ATOM 751 N N . ILE A 1 93 ? -39.257 12.381 19.751 1.00 68.25 93 ILE A N 1
ATOM 752 C CA . ILE A 1 93 ? -38.515 11.345 20.479 1.00 68.25 93 ILE A CA 1
ATOM 753 C C . ILE A 1 93 ? -39.258 10.020 20.266 1.00 68.25 93 ILE A C 1
ATOM 755 O O . ILE A 1 93 ? -40.403 9.867 20.684 1.00 68.25 93 ILE A O 1
ATOM 759 N N . ILE A 1 94 ? -38.618 9.048 19.612 1.00 67.56 94 ILE A N 1
ATOM 760 C CA . ILE A 1 94 ? -39.173 7.695 19.475 1.00 67.56 94 ILE A CA 1
ATOM 761 C C . ILE A 1 94 ? -38.961 6.972 20.811 1.00 67.56 94 ILE A C 1
ATOM 763 O O . ILE A 1 94 ? -37.923 6.349 21.023 1.00 67.56 94 ILE A O 1
ATOM 767 N N . GLU A 1 95 ? -39.928 7.083 21.726 1.00 69.38 95 GLU A N 1
ATOM 768 C CA . GLU A 1 95 ? -39.817 6.521 23.082 1.00 69.38 95 GLU A CA 1
ATOM 769 C C . GLU A 1 95 ? -39.688 4.993 23.104 1.00 69.38 95 GLU A C 1
ATOM 771 O O . GLU A 1 95 ? -38.988 4.451 23.956 1.00 69.38 95 GLU A O 1
ATOM 776 N N . THR A 1 96 ? -40.367 4.277 22.198 1.00 74.50 96 THR A N 1
ATOM 777 C CA . THR A 1 96 ? -40.388 2.806 22.215 1.00 74.50 96 THR A CA 1
ATOM 778 C C . THR A 1 96 ? -40.379 2.215 20.807 1.00 74.50 96 THR A C 1
ATOM 780 O O . THR A 1 96 ? -41.235 2.528 19.982 1.00 74.50 96 THR A O 1
ATOM 783 N N . VAL A 1 97 ? -39.436 1.305 20.548 1.00 78.44 97 VAL A N 1
ATOM 784 C CA . VAL A 1 97 ? -39.393 0.471 19.338 1.00 78.44 97 VAL A CA 1
ATOM 785 C C . VAL A 1 97 ? -39.632 -0.979 19.745 1.00 78.44 97 VAL A C 1
ATOM 787 O O . VAL A 1 97 ? -38.843 -1.558 20.492 1.00 78.44 97 VAL A O 1
ATOM 790 N N . HIS A 1 98 ? -40.715 -1.577 19.249 1.00 79.56 98 HIS A N 1
ATOM 791 C CA . HIS A 1 98 ? -41.040 -2.977 19.512 1.00 79.56 98 HIS A CA 1
ATOM 792 C C . HIS A 1 98 ? -40.483 -3.886 18.415 1.00 79.56 98 HIS A C 1
ATOM 794 O O . HIS A 1 98 ? -40.894 -3.805 17.259 1.00 79.56 98 HIS A O 1
ATOM 800 N N . PHE A 1 99 ? -39.594 -4.801 18.795 1.00 83.44 99 PHE A N 1
ATOM 801 C CA . PHE A 1 99 ? -39.140 -5.891 17.935 1.00 83.44 99 PHE A CA 1
ATOM 802 C C . PHE A 1 99 ? -39.900 -7.168 18.297 1.00 83.44 99 PHE A C 1
ATOM 804 O O . PHE A 1 99 ? -39.831 -7.628 19.436 1.00 83.44 99 PHE A O 1
ATOM 811 N N . THR A 1 100 ? -40.624 -7.753 17.342 1.00 88.94 100 THR A N 1
ATOM 812 C CA . THR A 1 100 ? -41.254 -9.063 17.545 1.00 88.94 100 THR A CA 1
ATOM 813 C C . THR A 1 100 ? -40.219 -10.176 17.407 1.00 88.94 100 THR A C 1
ATOM 815 O O . THR A 1 100 ? -39.340 -10.116 16.545 1.00 88.94 100 THR A O 1
ATOM 818 N N . GLU A 1 101 ? -40.355 -11.230 18.213 1.00 88.19 101 GLU A N 1
ATOM 819 C CA . GLU A 1 101 ? -39.469 -12.403 18.184 1.00 88.19 101 GLU A CA 1
ATOM 820 C C . GLU A 1 101 ? -39.360 -13.011 16.775 1.00 88.19 101 GLU A C 1
ATOM 822 O O . GLU A 1 101 ? -38.269 -13.329 16.310 1.00 88.19 101 GLU A O 1
ATOM 827 N N . THR A 1 102 ? -40.473 -13.057 16.037 1.00 85.88 102 THR A N 1
ATOM 828 C CA . THR A 1 102 ? -40.526 -13.51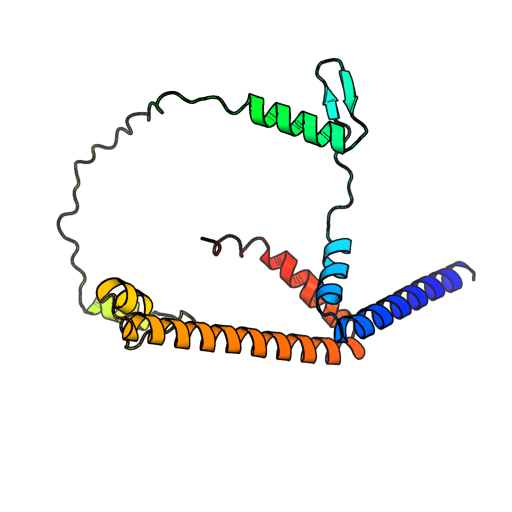6 14.641 1.00 85.88 102 THR A CA 1
ATOM 829 C C . THR A 1 102 ? -39.680 -12.672 13.685 1.00 85.88 102 THR A C 1
ATOM 831 O O . THR A 1 102 ? -39.066 -13.223 12.771 1.00 85.88 102 THR A O 1
ATOM 834 N N . THR A 1 103 ? -39.604 -11.354 13.895 1.00 86.12 103 THR A N 1
ATOM 835 C CA . THR A 1 103 ? -38.757 -10.457 13.092 1.00 86.12 103 THR A CA 1
ATOM 836 C C . THR A 1 103 ? -37.286 -10.670 13.436 1.00 86.12 103 THR A C 1
ATOM 838 O O . THR A 1 103 ? -36.464 -10.819 12.536 1.00 86.12 103 THR A O 1
ATOM 841 N N . VAL A 1 104 ? -36.959 -10.767 14.729 1.00 85.94 104 VAL A N 1
ATOM 842 C CA . VAL A 1 104 ? -35.588 -11.027 15.198 1.00 85.94 104 VAL A CA 1
ATOM 843 C C . VAL A 1 104 ? -35.073 -12.366 14.659 1.00 85.94 104 VAL A C 1
ATOM 845 O O . VAL A 1 104 ? -33.985 -12.417 14.092 1.00 85.94 104 VAL A O 1
ATOM 848 N N . LEU A 1 105 ? -35.869 -13.436 14.755 1.00 82.69 105 LEU A N 1
ATOM 849 C CA . LEU A 1 105 ? -35.518 -14.758 14.226 1.00 82.69 105 LEU A CA 1
ATOM 850 C C . LEU A 1 105 ? -35.327 -14.750 12.704 1.00 82.69 105 LEU A C 1
ATOM 852 O O . LEU A 1 105 ? -34.379 -15.357 12.210 1.00 82.69 105 LEU A O 1
ATOM 856 N N . LYS A 1 106 ? -36.184 -14.043 11.957 1.00 88.69 106 LYS A N 1
ATOM 857 C CA . LYS A 1 106 ? -36.061 -13.923 10.497 1.00 88.69 106 LYS A CA 1
ATOM 858 C C . LYS A 1 106 ? -34.749 -13.247 10.088 1.00 88.69 106 LYS A C 1
ATOM 860 O O . LYS A 1 106 ? -34.065 -13.756 9.204 1.00 88.69 106 LYS A O 1
ATOM 865 N N . GLU A 1 107 ? -34.388 -12.137 10.731 1.00 83.94 107 GLU A N 1
ATOM 866 C CA . GLU A 1 107 ? -33.134 -11.431 10.438 1.00 83.94 107 GLU A CA 1
ATOM 867 C C . GLU A 1 107 ? -31.907 -12.261 10.847 1.00 83.94 107 GLU A C 1
ATOM 869 O O . GLU A 1 107 ? -30.943 -12.335 10.087 1.00 83.94 107 GLU A O 1
ATOM 874 N N . LEU A 1 108 ? -31.959 -12.965 11.987 1.00 77.56 108 LEU A N 1
ATOM 875 C CA . LEU A 1 108 ? -30.895 -13.885 12.415 1.00 77.56 108 LEU A CA 1
ATOM 876 C C . LEU A 1 108 ? -30.673 -15.033 11.417 1.00 77.56 108 LEU A C 1
ATOM 878 O O . LEU A 1 108 ? -29.527 -15.346 11.099 1.00 77.56 108 LEU A O 1
ATOM 882 N N . LEU A 1 109 ? -31.747 -15.626 10.886 1.00 77.56 109 LEU A N 1
ATOM 883 C CA . LEU A 1 109 ? -31.679 -16.679 9.862 1.00 77.56 109 LEU A CA 1
ATOM 884 C C . LEU A 1 109 ? -31.237 -16.153 8.482 1.00 77.56 109 LEU A C 1
ATOM 886 O O . LEU A 1 109 ? -30.753 -16.927 7.658 1.00 77.56 109 LEU A O 1
ATOM 890 N N . GLY A 1 110 ? -31.384 -14.850 8.223 1.00 78.38 110 GLY A N 1
ATOM 891 C CA . GLY A 1 110 ? -30.921 -14.182 7.001 1.00 78.38 110 GLY A CA 1
ATOM 892 C C . GLY A 1 110 ? -29.432 -13.807 6.998 1.00 78.38 110 GLY A C 1
ATOM 893 O O . GLY A 1 110 ? -28.913 -13.357 5.970 1.00 78.38 110 GLY A O 1
ATOM 894 N N . LEU A 1 111 ? -28.723 -13.976 8.120 1.00 68.12 111 LEU A N 1
ATOM 895 C CA . LEU A 1 111 ? -27.299 -13.657 8.220 1.00 68.12 111 LEU A CA 1
ATOM 896 C C . LEU A 1 111 ? -26.455 -14.609 7.363 1.00 68.12 111 LEU A C 1
ATOM 898 O O . LEU A 1 111 ? -26.458 -15.823 7.543 1.00 68.12 111 LEU A O 1
ATOM 902 N N . LYS A 1 112 ? -25.653 -14.042 6.454 1.00 63.41 112 LYS A N 1
ATOM 903 C CA . LYS A 1 112 ? -24.661 -14.808 5.690 1.00 63.41 112 LYS A CA 1
ATOM 904 C C . LYS A 1 112 ? -23.592 -15.366 6.627 1.00 63.41 112 LYS A C 1
ATOM 906 O O . LYS A 1 112 ? -22.955 -14.599 7.341 1.00 63.41 112 LYS A O 1
ATOM 911 N N . GLU A 1 113 ? -23.306 -16.658 6.513 1.00 51.44 113 GLU A N 1
ATOM 912 C CA . GLU A 1 113 ? -22.245 -17.366 7.251 1.00 51.44 113 GLU A CA 1
ATOM 913 C C . GLU A 1 113 ? -20.830 -16.796 6.993 1.00 51.44 113 GLU A C 1
ATOM 915 O O . GLU A 1 113 ? -19.919 -16.950 7.802 1.00 51.44 113 GLU A O 1
ATOM 920 N N . SER A 1 114 ? -20.647 -16.066 5.885 1.00 48.75 114 SER A N 1
ATOM 921 C CA . SER A 1 114 ? -19.424 -15.311 5.578 1.00 48.75 114 SER A CA 1
ATOM 922 C C . SER A 1 114 ? -19.260 -14.016 6.387 1.00 48.75 114 SER A C 1
ATOM 924 O O . SER A 1 114 ? -18.189 -13.410 6.349 1.00 48.75 114 SER A O 1
ATOM 926 N N . ASN A 1 115 ? -20.304 -13.550 7.079 1.00 53.34 115 ASN A N 1
ATOM 927 C CA . ASN A 1 115 ? -20.179 -12.493 8.078 1.00 53.34 115 ASN A CA 1
ATOM 928 C C . ASN A 1 115 ? -19.607 -13.120 9.355 1.00 53.34 115 ASN A C 1
ATOM 930 O O . ASN A 1 115 ? -20.064 -14.177 9.775 1.00 53.34 115 ASN A O 1
ATOM 934 N N . SER A 1 116 ? -18.610 -12.474 9.968 1.00 47.00 116 SER A N 1
ATOM 935 C CA . SER A 1 116 ? -17.830 -13.045 11.076 1.00 47.00 116 SER A CA 1
ATOM 936 C C . SER A 1 116 ? -18.704 -13.709 12.153 1.00 47.00 116 SER A C 1
ATOM 938 O O . SER A 1 116 ? -19.516 -13.009 12.768 1.00 47.00 116 SER A O 1
ATOM 940 N N . PRO A 1 117 ? -18.522 -15.014 12.434 1.00 52.19 117 PRO A N 1
ATOM 941 C CA . PRO A 1 117 ? -19.388 -15.733 13.355 1.00 52.19 117 PRO A CA 1
ATOM 942 C C . PRO A 1 117 ? -19.238 -15.217 14.789 1.00 52.19 117 PRO A C 1
ATOM 944 O O . PRO A 1 117 ? -18.130 -15.028 15.298 1.00 52.19 117 PRO A O 1
ATOM 947 N N . GLY A 1 118 ? -20.377 -15.050 15.455 1.00 54.56 118 GLY A N 1
ATOM 948 C CA . GLY A 1 118 ? -20.501 -15.196 16.902 1.00 54.56 118 GLY A CA 1
ATOM 949 C C . GLY A 1 118 ? -21.526 -16.296 17.155 1.00 54.56 118 GLY A C 1
ATOM 950 O O . GLY A 1 118 ? -22.686 -16.111 16.799 1.00 54.56 118 GLY A O 1
ATOM 951 N N . PRO A 1 119 ? -21.066 -17.460 17.631 1.00 54.62 119 PRO A N 1
ATOM 952 C CA . PRO A 1 119 ? -21.445 -17.935 18.965 1.00 54.62 119 PRO A CA 1
ATOM 953 C C . PRO A 1 119 ? -20.214 -18.369 19.794 1.00 54.62 119 PRO A C 1
ATOM 955 O O . PRO A 1 119 ? -19.187 -18.759 19.244 1.00 54.62 119 PRO A O 1
ATOM 958 N N . ASP A 1 120 ? -20.207 -18.333 21.127 1.00 50.31 120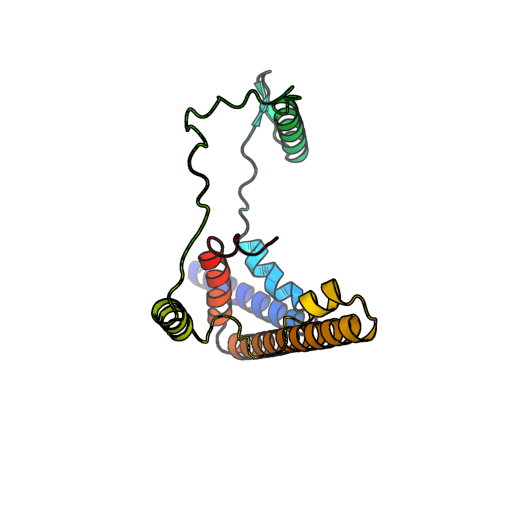 ASP A N 1
ATOM 959 C CA . ASP A 1 120 ? -21.141 -17.684 22.071 1.00 50.31 120 ASP A CA 1
ATOM 960 C C . ASP A 1 120 ? -20.413 -16.757 23.063 1.00 50.31 120 ASP A C 1
ATOM 962 O O . ASP A 1 120 ? -21.031 -16.048 23.860 1.00 50.31 120 ASP A O 1
ATOM 966 N N . GLU A 1 121 ? -19.077 -16.715 23.029 1.00 48.03 121 GLU A N 1
ATOM 967 C CA . GLU A 1 121 ? -18.319 -15.887 23.961 1.00 48.03 121 GLU A CA 1
ATOM 968 C C . GLU A 1 121 ? -18.519 -14.402 23.652 1.00 48.03 121 GLU A C 1
ATOM 970 O O . GLU A 1 121 ? -18.011 -13.880 22.654 1.00 48.03 121 GLU A O 1
ATOM 975 N N . VAL A 1 122 ? -19.214 -13.708 24.564 1.00 53.38 122 VAL A N 1
ATOM 976 C CA . VAL A 1 122 ? -19.322 -12.243 24.624 1.00 53.38 122 VAL A CA 1
ATOM 977 C C . VAL A 1 122 ? -17.963 -11.632 24.310 1.00 53.38 122 VAL A C 1
ATOM 979 O O . VAL A 1 122 ? -17.071 -11.667 25.162 1.00 53.38 122 VAL A O 1
ATOM 982 N N . ARG A 1 123 ? -17.846 -11.111 23.071 1.00 61.88 123 ARG A N 1
ATOM 983 C CA . ARG A 1 123 ? -16.678 -10.464 22.442 1.00 61.88 123 ARG A CA 1
ATOM 984 C C . ARG A 1 123 ? -15.540 -10.310 23.448 1.00 61.88 123 ARG A C 1
ATOM 986 O O . ARG A 1 123 ? -15.628 -9.424 24.291 1.00 61.88 123 ARG A O 1
ATOM 993 N N . LEU A 1 124 ? -14.473 -11.111 23.365 1.00 56.03 124 LEU A N 1
ATOM 994 C CA . LEU A 1 124 ? -13.380 -11.059 24.355 1.00 56.03 124 LEU A CA 1
ATOM 995 C C . LEU A 1 124 ? -12.827 -9.637 24.570 1.00 56.03 124 LEU A C 1
ATOM 997 O O . LEU A 1 124 ? -12.401 -9.314 25.671 1.00 56.03 124 LEU A O 1
ATOM 1001 N N . TRP A 1 125 ? -12.918 -8.758 23.565 1.00 59.16 125 TRP A N 1
ATOM 1002 C CA . TRP A 1 125 ? -12.644 -7.328 23.715 1.00 59.16 125 TRP A CA 1
ATOM 1003 C C . TRP A 1 125 ? -13.681 -6.563 24.560 1.00 59.16 125 TRP A C 1
ATOM 1005 O O . TRP A 1 125 ? -13.275 -5.746 25.374 1.00 59.16 125 TRP A O 1
ATOM 1015 N N . LYS A 1 126 ? -14.992 -6.838 24.442 1.00 61.75 126 LYS A N 1
ATOM 1016 C CA . LYS A 1 126 ? -16.027 -6.315 25.357 1.00 61.75 126 LYS A CA 1
ATOM 1017 C C . LYS A 1 126 ? -15.791 -6.821 26.778 1.00 61.75 126 LYS A C 1
ATOM 1019 O O . LYS A 1 126 ? -15.774 -6.001 27.680 1.00 61.75 126 LYS A O 1
ATOM 1024 N N . LYS A 1 127 ? -15.538 -8.124 26.974 1.00 59.72 127 LYS A N 1
ATOM 1025 C CA . LYS A 1 127 ? -15.245 -8.703 28.304 1.00 59.72 127 LYS A CA 1
ATOM 1026 C C . LYS A 1 127 ? -13.948 -8.142 28.909 1.00 59.72 127 LYS A C 1
ATOM 1028 O O . LYS A 1 127 ? -13.871 -7.909 30.111 1.00 59.72 127 LYS A O 1
ATOM 1033 N N . SER A 1 128 ? -12.952 -7.874 28.062 1.00 58.75 128 SER A N 1
ATOM 1034 C CA . SER A 1 128 ? -11.712 -7.175 28.416 1.00 58.75 128 SER A CA 1
ATOM 1035 C C . SER A 1 128 ? -11.926 -5.691 28.742 1.00 58.75 128 SER A C 1
ATOM 1037 O O . SER A 1 128 ? -11.161 -5.162 29.544 1.00 58.75 128 SER A O 1
ATOM 1039 N N . LEU A 1 129 ? -12.915 -5.023 28.135 1.00 62.34 129 LEU A N 1
ATOM 1040 C CA . LEU A 1 129 ? -13.315 -3.650 28.473 1.00 62.34 129 LEU A CA 1
ATOM 1041 C C . LEU A 1 129 ? -14.139 -3.599 29.767 1.00 62.34 129 LEU A C 1
ATOM 1043 O O . LEU A 1 129 ? -13.915 -2.719 30.587 1.00 62.34 129 LEU A O 1
ATOM 1047 N N . SER A 1 130 ? -15.085 -4.524 29.953 1.00 66.62 130 SER A N 1
ATOM 1048 C CA . SER A 1 130 ? -16.048 -4.493 31.059 1.00 66.62 130 SER A CA 1
ATOM 1049 C C . SER A 1 130 ? -15.462 -4.970 32.381 1.00 66.62 130 SER A C 1
ATOM 1051 O O . SER A 1 130 ? -15.774 -4.408 33.424 1.00 66.62 130 SER A O 1
ATOM 1053 N N . ASN A 1 131 ? -14.622 -6.010 32.357 1.00 69.38 131 ASN A N 1
ATOM 1054 C CA . ASN A 1 131 ? -14.132 -6.636 33.586 1.00 69.38 131 ASN A CA 1
ATOM 1055 C C . ASN A 1 131 ? -12.726 -6.153 33.967 1.00 69.38 131 ASN A C 1
ATOM 1057 O O . ASN A 1 131 ? -12.294 -6.398 35.089 1.00 69.38 131 ASN A O 1
ATOM 1061 N N . GLY A 1 132 ? -11.972 -5.558 33.033 1.00 70.88 132 GLY A N 1
ATOM 1062 C CA . GLY A 1 132 ? -10.606 -5.047 33.229 1.00 70.88 132 GLY A CA 1
ATOM 1063 C C . GLY A 1 132 ? -9.527 -6.084 33.593 1.00 70.88 132 GLY A C 1
ATOM 1064 O O . GLY A 1 132 ? -8.339 -5.787 33.475 1.00 70.88 132 GLY A O 1
ATOM 1065 N N . THR A 1 133 ? -9.905 -7.299 34.009 1.00 82.69 133 THR A N 1
ATOM 1066 C CA . THR A 1 133 ? -9.005 -8.282 34.629 1.00 82.69 133 THR A CA 1
ATOM 1067 C C . THR A 1 133 ? -7.845 -8.707 33.718 1.00 82.69 133 THR A C 1
ATOM 1069 O O . THR A 1 133 ? -8.063 -8.960 32.529 1.00 82.69 133 THR A O 1
ATOM 1072 N N . PRO A 1 134 ? -6.627 -8.922 34.260 1.00 83.81 134 PRO A N 1
ATOM 1073 C CA . PRO A 1 134 ? -5.480 -9.393 33.476 1.00 83.81 134 PRO A CA 1
ATOM 1074 C C . PRO A 1 134 ? -5.760 -10.681 32.685 1.00 83.81 134 PRO A C 1
ATOM 1076 O O . PRO A 1 134 ? -5.312 -10.827 31.549 1.00 83.81 134 PRO A O 1
ATOM 1079 N N . ALA A 1 135 ? -6.563 -11.591 33.248 1.00 82.81 135 ALA A N 1
ATOM 1080 C CA . ALA A 1 135 ? -6.982 -12.824 32.585 1.00 82.81 135 ALA A CA 1
ATOM 1081 C C . ALA A 1 135 ? -7.813 -12.565 31.312 1.00 82.81 135 ALA A C 1
ATOM 1083 O O . ALA A 1 135 ? -7.540 -13.166 30.272 1.00 82.81 135 ALA A O 1
ATOM 1084 N N . SER A 1 136 ? -8.785 -11.643 31.358 1.00 73.88 136 SER A N 1
ATOM 1085 C CA . SER A 1 136 ? -9.631 -11.328 30.196 1.00 73.88 136 SER A CA 1
ATOM 1086 C C . SER A 1 136 ? -8.845 -10.611 29.090 1.00 73.88 136 SER A C 1
ATOM 1088 O O . SER A 1 136 ? -8.966 -10.968 27.915 1.00 73.88 136 SER A O 1
ATOM 1090 N N . GLN A 1 137 ? -7.947 -9.694 29.466 1.00 75.69 137 GLN A N 1
ATOM 1091 C CA . GLN A 1 137 ? -7.024 -9.043 28.533 1.00 75.69 137 GLN A CA 1
ATOM 1092 C C . GLN A 1 137 ? -6.079 -10.046 27.852 1.00 75.69 137 GLN A C 1
ATOM 1094 O O . GLN A 1 137 ? -5.849 -9.961 26.643 1.00 75.69 137 GLN A O 1
ATOM 1099 N N . ASN A 1 138 ? -5.527 -11.003 28.604 1.00 82.38 138 ASN A N 1
ATOM 1100 C CA . ASN A 1 138 ? -4.613 -12.010 28.063 1.00 82.38 138 ASN A CA 1
ATOM 1101 C C . ASN A 1 138 ? -5.331 -13.003 27.138 1.00 82.38 138 ASN A C 1
ATOM 1103 O O . ASN A 1 138 ? -4.806 -13.300 26.065 1.00 82.38 138 ASN A O 1
ATOM 1107 N N . ALA A 1 139 ? -6.551 -13.437 27.477 1.00 78.00 139 ALA A N 1
ATOM 1108 C CA . ALA A 1 139 ? -7.387 -14.257 26.594 1.00 78.00 139 ALA A CA 1
ATOM 1109 C C . ALA A 1 139 ? -7.653 -13.563 25.243 1.00 78.00 139 ALA A C 1
ATOM 1111 O O . ALA A 1 139 ? -7.419 -14.149 24.181 1.00 78.00 139 ALA A O 1
ATOM 1112 N N . TYR A 1 140 ? -8.041 -12.281 25.269 1.00 78.94 140 TYR A N 1
ATOM 1113 C CA . TYR A 1 140 ? -8.220 -11.480 24.055 1.00 78.94 140 TYR A CA 1
ATOM 1114 C C . TYR A 1 140 ? -6.921 -11.350 23.237 1.00 78.94 140 TYR A C 1
ATOM 1116 O O . TYR A 1 140 ? -6.922 -11.596 22.026 1.00 78.94 140 TYR A O 1
ATOM 1124 N N . LYS A 1 141 ? -5.795 -11.010 23.885 1.00 80.44 141 LYS A N 1
ATOM 1125 C CA . LYS A 1 141 ? -4.479 -10.889 23.227 1.00 80.44 141 LYS A CA 1
ATOM 1126 C C . LYS A 1 141 ? -4.049 -12.203 22.566 1.00 80.44 141 LYS A C 1
ATOM 1128 O O . LYS A 1 141 ? -3.590 -12.170 21.424 1.00 80.44 141 LYS A O 1
ATOM 1133 N N . MET A 1 142 ? -4.230 -13.344 23.235 1.00 82.19 142 MET A N 1
ATOM 1134 C CA . MET A 1 142 ? -3.897 -14.662 22.683 1.00 82.19 142 MET A CA 1
ATOM 1135 C C . MET A 1 142 ? -4.718 -14.983 21.431 1.00 82.19 142 MET A C 1
ATOM 1137 O O . MET A 1 142 ? -4.130 -15.326 20.404 1.00 82.19 142 MET A O 1
ATOM 1141 N N . GLN A 1 143 ? -6.043 -14.799 21.461 1.00 78.31 143 GLN A N 1
ATOM 1142 C CA . GLN A 1 143 ? -6.884 -15.049 20.283 1.00 78.31 143 GLN A CA 1
ATOM 1143 C C . GLN A 1 143 ? -6.556 -14.093 19.126 1.00 78.31 143 GLN A C 1
ATOM 1145 O O . GLN A 1 143 ? -6.360 -14.538 17.993 1.00 78.31 143 GLN A O 1
ATOM 1150 N N . ARG A 1 144 ? -6.377 -12.792 19.402 1.00 81.50 144 ARG A N 1
ATOM 1151 C CA . ARG A 1 144 ? -5.939 -11.805 18.396 1.00 81.50 144 ARG A CA 1
ATOM 1152 C C . ARG A 1 144 ? -4.613 -12.207 17.745 1.00 81.50 144 ARG A C 1
ATOM 1154 O O . ARG A 1 144 ? -4.478 -12.117 16.526 1.00 81.50 144 ARG A O 1
ATOM 1161 N N . ASN A 1 145 ? -3.639 -12.659 18.534 1.00 83.50 145 ASN A N 1
ATOM 1162 C CA . ASN A 1 145 ? -2.333 -13.076 18.024 1.00 83.50 145 ASN A CA 1
ATOM 1163 C C . ASN A 1 145 ? -2.412 -14.399 17.241 1.00 83.50 145 ASN A C 1
ATOM 1165 O O . ASN A 1 145 ? -1.754 -14.523 16.207 1.00 83.50 145 ASN A O 1
ATOM 1169 N N . ARG A 1 146 ? -3.263 -15.347 17.659 1.00 82.06 146 ARG A N 1
ATOM 1170 C CA . ARG A 1 146 ? -3.549 -16.590 16.920 1.00 82.06 146 ARG A CA 1
ATOM 1171 C C . ARG A 1 146 ? -4.133 -16.300 15.536 1.00 82.06 146 ARG A C 1
ATOM 1173 O O . ARG A 1 146 ? -3.620 -16.829 14.550 1.00 82.06 146 ARG A O 1
ATOM 1180 N N . VAL A 1 147 ? -5.144 -15.430 15.455 1.00 77.50 147 VAL A N 1
ATOM 1181 C CA . VAL A 1 147 ? -5.774 -15.014 14.188 1.00 77.50 147 VAL A CA 1
ATOM 1182 C C . VAL A 1 147 ? -4.780 -14.261 13.299 1.00 77.50 147 VAL A C 1
ATOM 1184 O O . VAL A 1 147 ? -4.634 -14.607 12.130 1.00 77.50 147 VAL A O 1
ATOM 1187 N N . LYS A 1 148 ? -4.014 -13.307 13.84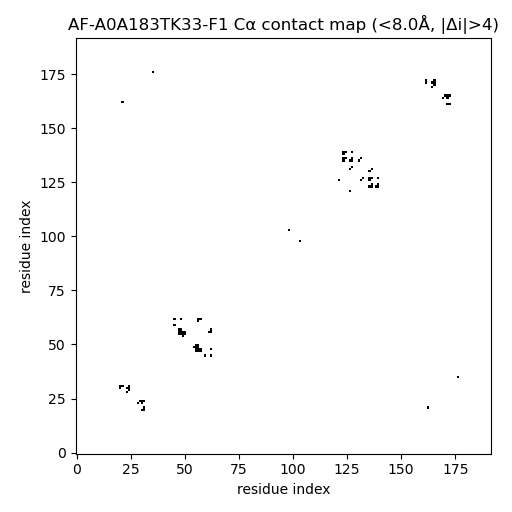9 1.00 76.62 148 LYS A N 1
ATOM 1188 C CA . LYS A 1 148 ? -2.933 -12.630 13.107 1.00 76.62 148 LYS A CA 1
ATOM 1189 C C . LYS A 1 148 ? -1.914 -13.618 12.534 1.00 76.62 148 LYS A C 1
ATOM 1191 O O . LYS A 1 148 ? -1.564 -13.517 11.363 1.00 76.62 148 LYS A O 1
ATOM 1196 N N . GLY A 1 149 ? -1.461 -14.580 13.338 1.00 82.12 149 GLY A N 1
ATOM 1197 C CA . GLY A 1 149 ? -0.519 -15.609 12.899 1.00 82.12 149 GLY A CA 1
ATOM 1198 C C . GLY A 1 149 ? -1.091 -16.520 11.810 1.00 82.12 149 GLY A C 1
ATOM 1199 O O . GLY A 1 149 ? -0.355 -16.917 10.911 1.00 82.12 149 GLY A O 1
ATOM 1200 N N . LEU A 1 150 ? -2.394 -16.823 11.854 1.00 84.12 150 LEU A N 1
ATOM 1201 C CA . LEU A 1 150 ? -3.075 -17.562 10.790 1.00 84.12 150 LEU A CA 1
ATOM 1202 C C . LEU A 1 150 ? -3.102 -16.753 9.487 1.00 84.12 150 LEU A C 1
ATOM 1204 O O . LEU A 1 150 ? -2.628 -17.257 8.477 1.00 84.12 150 LEU A O 1
ATOM 1208 N N . ILE A 1 151 ? -3.550 -15.492 9.529 1.00 78.75 151 ILE A N 1
ATOM 1209 C CA . ILE A 1 151 ? -3.583 -14.594 8.359 1.00 78.75 151 ILE A CA 1
ATOM 1210 C C . ILE A 1 151 ? -2.197 -14.481 7.711 1.00 78.75 151 ILE A C 1
ATOM 1212 O O . ILE A 1 151 ? -2.079 -14.613 6.495 1.00 78.75 151 ILE A O 1
ATOM 1216 N N . VAL A 1 152 ? -1.142 -14.285 8.512 1.00 80.19 152 VAL A N 1
ATOM 1217 C CA . VAL A 1 152 ? 0.242 -14.204 8.013 1.00 80.19 152 VAL A CA 1
ATOM 1218 C C . VAL A 1 152 ? 0.665 -15.507 7.330 1.00 80.19 152 VAL A C 1
ATOM 1220 O O . VAL A 1 152 ? 1.151 -15.450 6.204 1.00 80.19 152 VAL A O 1
ATOM 1223 N N . ARG A 1 153 ? 0.432 -16.674 7.948 1.00 84.25 153 ARG A N 1
ATOM 1224 C CA . ARG A 1 153 ? 0.793 -17.972 7.348 1.00 84.25 153 ARG A CA 1
ATOM 1225 C C . ARG A 1 153 ? 0.008 -18.270 6.072 1.00 84.25 153 ARG A C 1
ATOM 1227 O O . ARG A 1 153 ? 0.610 -18.679 5.087 1.00 84.25 153 ARG A O 1
ATOM 1234 N N . THR A 1 154 ? -1.306 -18.046 6.063 1.00 77.88 154 THR A N 1
ATOM 1235 C CA . THR A 1 154 ? -2.151 -18.259 4.876 1.00 77.88 154 THR A CA 1
ATOM 1236 C C . THR A 1 154 ? -1.726 -17.343 3.730 1.00 77.88 154 THR A C 1
ATOM 1238 O O . THR A 1 154 ? -1.616 -17.794 2.592 1.00 77.88 154 THR A O 1
ATOM 1241 N N . ARG A 1 155 ? -1.404 -16.079 4.031 1.00 77.75 155 ARG A N 1
ATOM 1242 C CA . ARG A 1 155 ? -0.869 -15.128 3.053 1.00 77.75 155 ARG A CA 1
ATOM 1243 C C . ARG A 1 155 ? 0.496 -15.566 2.509 1.00 77.75 155 ARG A C 1
ATOM 1245 O O . ARG A 1 155 ? 0.675 -15.560 1.299 1.00 77.75 155 ARG A O 1
ATOM 1252 N N . GLN A 1 156 ? 1.426 -15.983 3.367 1.00 77.06 156 GLN A N 1
ATOM 1253 C CA . GLN A 1 156 ? 2.743 -16.480 2.944 1.00 77.06 156 GLN A CA 1
ATOM 1254 C C . GLN A 1 156 ? 2.636 -17.750 2.088 1.00 77.06 156 GLN A C 1
ATOM 1256 O O . GLN A 1 156 ? 3.308 -17.856 1.067 1.00 77.06 156 GLN A O 1
ATOM 1261 N N . ALA A 1 157 ? 1.761 -18.691 2.454 1.00 79.25 157 ALA A N 1
ATOM 1262 C CA . ALA A 1 157 ? 1.510 -19.895 1.663 1.00 79.25 157 ALA A CA 1
ATOM 1263 C C . ALA A 1 157 ? 0.955 -19.559 0.266 1.00 79.25 157 ALA A C 1
ATOM 1265 O O . ALA A 1 157 ? 1.408 -20.127 -0.725 1.00 79.25 157 ALA A O 1
ATOM 1266 N N . PHE A 1 158 ? 0.034 -18.592 0.178 1.00 81.25 158 PHE A N 1
ATOM 1267 C CA . PHE A 1 158 ? -0.472 -18.076 -1.095 1.00 81.25 158 PHE A CA 1
ATOM 1268 C C . PHE A 1 158 ? 0.614 -17.366 -1.921 1.00 81.25 158 PHE A C 1
ATOM 1270 O O . PHE A 1 158 ? 0.708 -17.592 -3.124 1.00 81.25 158 PHE A O 1
ATOM 1277 N N . GLU A 1 159 ? 1.452 -16.534 -1.293 1.00 78.38 159 GLU A N 1
ATOM 1278 C CA . GLU A 1 159 ? 2.576 -15.863 -1.962 1.00 78.38 159 GLU A CA 1
ATOM 1279 C C . GLU A 1 159 ? 3.569 -16.882 -2.551 1.00 78.38 159 GLU A C 1
ATOM 1281 O O . GLU A 1 159 ? 3.994 -16.719 -3.693 1.00 78.38 159 GLU A O 1
ATOM 1286 N N . VAL A 1 160 ? 3.880 -17.964 -1.824 1.00 80.19 160 VAL A N 1
ATOM 1287 C CA . VAL A 1 160 ? 4.761 -19.050 -2.293 1.00 80.19 160 VAL A CA 1
ATOM 1288 C C . VAL A 1 160 ? 4.123 -19.867 -3.425 1.00 80.19 160 VAL A C 1
ATOM 1290 O O . VAL A 1 160 ? 4.786 -20.098 -4.437 1.00 80.19 160 VAL A O 1
ATOM 1293 N N . ASP A 1 161 ? 2.849 -20.266 -3.312 1.00 84.19 161 ASP A N 1
ATOM 1294 C CA . ASP A 1 161 ? 2.122 -20.949 -4.400 1.00 84.19 161 ASP A CA 1
ATOM 1295 C C . ASP A 1 161 ? 2.101 -20.101 -5.680 1.00 84.19 161 ASP A C 1
ATOM 1297 O O . ASP A 1 161 ? 2.438 -20.578 -6.769 1.00 84.19 161 ASP A O 1
ATOM 1301 N N . LEU A 1 162 ? 1.772 -18.814 -5.543 1.00 78.81 162 LEU A N 1
ATOM 1302 C CA . LEU A 1 162 ? 1.742 -17.884 -6.661 1.00 78.81 162 LEU A CA 1
ATOM 1303 C C . LEU A 1 162 ? 3.122 -17.730 -7.307 1.00 78.81 162 LEU A C 1
ATOM 1305 O O . LEU A 1 162 ? 3.202 -17.729 -8.535 1.00 78.81 162 LEU A O 1
ATOM 1309 N N . LEU A 1 163 ? 4.195 -17.617 -6.515 1.00 78.44 163 LEU A N 1
ATOM 1310 C CA . LEU A 1 163 ? 5.556 -17.489 -7.039 1.00 78.44 163 LEU A CA 1
ATOM 1311 C C . LEU A 1 163 ? 5.964 -18.747 -7.817 1.00 78.44 163 LEU A C 1
ATOM 1313 O O . LEU A 1 163 ? 6.421 -18.638 -8.956 1.00 78.44 163 LEU A O 1
ATOM 1317 N N . ASN A 1 164 ? 5.701 -19.933 -7.257 1.00 80.19 164 ASN A N 1
ATOM 1318 C CA . ASN A 1 164 ? 5.954 -21.218 -7.912 1.00 80.19 164 ASN A CA 1
ATOM 1319 C C . ASN A 1 164 ? 5.214 -21.310 -9.255 1.00 80.19 164 ASN A C 1
ATOM 1321 O O . ASN A 1 164 ? 5.818 -21.621 -10.283 1.00 80.19 164 ASN A O 1
ATOM 1325 N N . ARG A 1 165 ? 3.925 -20.952 -9.287 1.00 79.00 165 ARG A N 1
ATOM 1326 C CA . ARG A 1 165 ? 3.107 -20.958 -10.514 1.00 79.00 165 ARG A CA 1
ATOM 1327 C C . ARG A 1 165 ? 3.525 -19.874 -11.513 1.00 79.00 165 ARG A C 1
ATOM 1329 O O . ARG A 1 165 ? 3.418 -20.089 -12.721 1.00 79.00 165 ARG A O 1
ATOM 1336 N N . ALA A 1 166 ? 4.033 -18.737 -11.039 1.00 73.31 166 ALA A N 1
ATOM 1337 C CA . ALA A 1 166 ? 4.534 -17.653 -11.881 1.00 73.31 166 ALA A CA 1
ATOM 1338 C C . ALA A 1 166 ? 5.839 -18.012 -12.613 1.00 73.31 166 ALA A C 1
ATOM 1340 O O . ALA A 1 166 ? 6.053 -17.491 -13.707 1.00 73.31 166 ALA A O 1
ATOM 1341 N N . THR A 1 167 ? 6.662 -18.934 -12.086 1.00 73.88 167 THR A N 1
ATOM 1342 C CA . THR A 1 167 ? 7.831 -19.456 -12.830 1.00 73.88 167 THR A CA 1
ATOM 1343 C C . THR A 1 167 ? 7.425 -20.176 -14.123 1.00 73.88 167 THR A C 1
ATOM 1345 O O . THR A 1 167 ? 8.119 -20.071 -15.131 1.00 73.88 167 THR A O 1
ATOM 1348 N N . VAL A 1 168 ? 6.268 -20.851 -14.115 1.00 76.69 168 VAL A N 1
ATOM 1349 C CA . VAL A 1 168 ? 5.705 -21.567 -15.273 1.00 76.69 168 VAL A CA 1
ATOM 1350 C C . VAL A 1 168 ? 4.862 -20.638 -16.152 1.00 76.69 168 VAL A C 1
ATOM 1352 O O . VAL A 1 168 ? 4.910 -20.726 -17.378 1.00 76.69 168 VAL A O 1
ATOM 1355 N N . ASN A 1 169 ? 4.088 -19.729 -15.549 1.00 77.50 169 ASN A N 1
ATOM 1356 C CA . ASN A 1 169 ? 3.256 -18.767 -16.271 1.00 77.50 169 ASN A CA 1
ATOM 1357 C C . ASN A 1 169 ? 3.354 -17.349 -15.671 1.00 77.50 169 ASN A C 1
ATOM 1359 O O . ASN A 1 169 ? 2.527 -16.972 -14.830 1.00 77.50 169 ASN A O 1
ATOM 1363 N N . PRO A 1 170 ? 4.273 -16.505 -16.181 1.00 71.12 170 PRO A N 1
ATOM 1364 C CA . PRO A 1 170 ? 4.433 -15.123 -15.728 1.00 71.12 170 PRO A CA 1
ATOM 1365 C C . PRO A 1 170 ? 3.185 -14.239 -15.890 1.00 71.12 170 PRO A C 1
ATOM 1367 O O . PRO A 1 170 ? 3.113 -13.173 -15.286 1.00 71.12 170 PRO A O 1
ATOM 1370 N N . LYS A 1 171 ? 2.159 -14.642 -16.660 1.00 70.50 171 LYS A N 1
ATOM 1371 C CA . LYS A 1 171 ? 0.915 -13.855 -16.778 1.00 70.50 171 LYS A CA 1
ATOM 1372 C C . LYS A 1 171 ? 0.077 -13.850 -15.495 1.00 70.50 171 LYS A C 1
ATOM 1374 O O . LYS A 1 171 ? -0.664 -12.892 -15.276 1.00 70.50 171 LYS A O 1
ATOM 1379 N N . LEU A 1 172 ? 0.222 -14.860 -14.631 1.00 68.25 172 LEU A N 1
ATOM 1380 C CA . LEU A 1 172 ? -0.482 -14.928 -13.341 1.00 68.25 172 LEU A CA 1
ATOM 1381 C C . LEU A 1 172 ? -0.084 -13.777 -12.397 1.00 68.25 172 LEU A C 1
ATOM 1383 O O . LEU A 1 172 ? -0.920 -13.282 -11.644 1.00 68.25 172 LEU A O 1
ATOM 1387 N N . PHE A 1 173 ? 1.156 -13.289 -12.507 1.00 62.09 173 PHE A N 1
ATOM 1388 C CA . PHE A 1 173 ? 1.665 -12.119 -11.784 1.00 62.09 173 PHE A CA 1
ATOM 1389 C C . PHE A 1 173 ? 0.872 -10.841 -12.107 1.00 62.09 173 PHE A C 1
ATOM 1391 O O . PHE A 1 173 ? 0.435 -10.118 -11.211 1.00 62.09 173 PHE A O 1
ATOM 1398 N N . TYR A 1 174 ? 0.639 -10.582 -13.397 1.00 61.53 174 TYR A N 1
ATOM 1399 C CA . TYR A 1 174 ? -0.056 -9.377 -13.854 1.00 61.53 174 TYR A CA 1
ATOM 1400 C C . TYR A 1 174 ? -1.550 -9.394 -13.521 1.00 61.53 174 TYR A C 1
ATOM 1402 O O . TYR A 1 174 ? -2.101 -8.346 -13.196 1.00 61.53 174 TYR A O 1
ATOM 1410 N N . GLY A 1 175 ? -2.195 -10.567 -13.539 1.00 63.91 175 GLY A N 1
ATOM 1411 C CA . GLY A 1 175 ? -3.602 -10.706 -13.146 1.00 63.91 175 GLY A CA 1
ATOM 1412 C C . GLY A 1 175 ? -3.860 -10.250 -11.706 1.00 63.91 175 GLY A C 1
ATOM 1413 O O . GLY A 1 175 ? -4.772 -9.459 -11.470 1.00 63.91 175 GLY A O 1
ATOM 1414 N N . LEU A 1 176 ? -3.005 -10.662 -10.761 1.00 62.03 176 LEU A N 1
ATOM 1415 C CA . LEU A 1 176 ? -3.105 -10.234 -9.361 1.00 62.03 176 LEU A CA 1
ATOM 1416 C C . LEU A 1 176 ? -2.834 -8.727 -9.198 1.00 62.03 176 LEU A C 1
ATOM 1418 O O . LEU A 1 176 ? -3.546 -8.025 -8.482 1.00 62.03 176 LEU A O 1
ATOM 1422 N N . ALA A 1 177 ? -1.809 -8.205 -9.880 1.00 56.81 177 ALA A N 1
ATOM 1423 C CA . ALA A 1 177 ? -1.483 -6.780 -9.833 1.00 56.81 177 ALA A CA 1
ATOM 1424 C C . ALA A 1 177 ? -2.627 -5.898 -10.373 1.00 56.81 177 ALA A C 1
ATOM 1426 O O . ALA A 1 177 ? -2.855 -4.803 -9.860 1.00 56.81 177 ALA A O 1
ATOM 1427 N N . LEU A 1 178 ? -3.377 -6.376 -11.370 1.00 55.09 178 LEU A N 1
ATOM 1428 C CA . LEU A 1 178 ? -4.559 -5.688 -11.892 1.00 55.09 178 LEU A CA 1
ATOM 1429 C C . LEU A 1 178 ? -5.760 -5.786 -10.935 1.00 55.09 178 LEU A C 1
ATOM 1431 O O . LEU A 1 178 ? -6.436 -4.777 -10.735 1.00 55.09 178 LEU A O 1
ATOM 1435 N N . SER A 1 179 ? -5.987 -6.927 -10.268 1.00 57.66 179 SER A N 1
ATOM 1436 C CA . SER A 1 179 ? -7.108 -7.069 -9.320 1.00 57.66 179 SER A CA 1
ATOM 1437 C C . SER A 1 179 ? -6.996 -6.149 -8.097 1.00 57.66 179 SER A C 1
ATOM 1439 O O . SER A 1 179 ? -8.006 -5.673 -7.584 1.00 57.66 179 SER A O 1
ATOM 1441 N N . TYR A 1 180 ? -5.777 -5.833 -7.643 1.00 53.16 180 TYR A N 1
ATOM 1442 C CA . TYR A 1 180 ? -5.586 -4.826 -6.588 1.00 53.16 180 TYR A CA 1
ATOM 1443 C C . TYR A 1 180 ? -6.002 -3.411 -7.018 1.00 53.16 180 TYR A C 1
ATOM 1445 O O . TYR A 1 180 ? -6.401 -2.621 -6.169 1.00 53.16 180 TYR A O 1
ATOM 1453 N N . ASN A 1 181 ? -5.950 -3.097 -8.317 1.00 47.69 181 ASN A N 1
ATOM 1454 C CA . ASN A 1 181 ? -6.386 -1.802 -8.839 1.00 47.69 181 ASN A CA 1
ATOM 1455 C C . ASN A 1 181 ? -7.903 -1.769 -9.107 1.00 47.69 181 ASN A C 1
ATOM 1457 O O . ASN A 1 181 ? -8.526 -0.739 -8.872 1.00 47.69 181 ASN A O 1
ATOM 1461 N N . SER A 1 182 ? -8.535 -2.884 -9.500 1.00 46.25 182 SER A N 1
ATOM 1462 C CA . SER A 1 182 ? -10.002 -2.934 -9.663 1.00 46.25 182 SER A CA 1
ATOM 1463 C C . SER A 1 182 ? -10.767 -2.844 -8.337 1.00 46.25 182 SER A C 1
ATOM 1465 O O . SER A 1 182 ? -11.893 -2.358 -8.315 1.00 46.25 182 SER A O 1
ATOM 1467 N N . HIS A 1 183 ? -10.164 -3.279 -7.226 1.00 41.53 183 HIS A N 1
ATOM 1468 C CA . HIS A 1 183 ? -10.744 -3.151 -5.883 1.00 41.53 183 HIS A CA 1
ATOM 1469 C C . HIS A 1 183 ? -10.287 -1.898 -5.114 1.00 41.53 183 HIS A C 1
ATOM 1471 O O . HIS A 1 183 ? -10.739 -1.682 -3.987 1.00 41.53 183 HIS A O 1
ATOM 1477 N N . ALA A 1 184 ? -9.452 -1.038 -5.710 1.00 39.34 184 ALA A N 1
ATOM 1478 C CA . ALA A 1 184 ? -9.022 0.215 -5.084 1.00 39.34 184 ALA A CA 1
ATOM 1479 C C . ALA A 1 184 ? -10.193 1.184 -4.812 1.00 39.34 184 ALA A C 1
ATOM 1481 O O . ALA A 1 184 ? -10.107 1.978 -3.887 1.00 39.34 184 ALA A O 1
ATOM 1482 N N . GLY A 1 185 ? -11.312 1.059 -5.539 1.00 34.75 185 GLY A N 1
ATOM 1483 C CA . GLY A 1 185 ? -12.557 1.792 -5.270 1.00 34.75 185 GLY A CA 1
ATOM 1484 C C . GLY A 1 185 ? -13.494 1.157 -4.228 1.00 34.75 185 GLY A C 1
ATOM 1485 O O . GLY A 1 185 ? -14.633 1.595 -4.114 1.00 34.75 185 GLY A O 1
ATOM 1486 N N . VAL A 1 186 ? -13.080 0.094 -3.520 1.00 34.88 186 VAL A N 1
ATOM 1487 C CA . VAL A 1 186 ? -13.950 -0.650 -2.574 1.00 34.88 186 VAL A CA 1
ATOM 1488 C C . VAL A 1 186 ? -13.325 -0.821 -1.178 1.00 34.88 186 VAL A C 1
ATOM 1490 O O . VAL A 1 186 ? -14.042 -1.062 -0.211 1.00 34.88 186 VAL A O 1
ATOM 1493 N N . PHE A 1 187 ? -12.003 -0.666 -1.028 1.00 29.84 187 PHE A N 1
ATOM 1494 C CA . PHE A 1 187 ? -11.310 -0.900 0.252 1.00 29.84 187 PHE A CA 1
ATOM 1495 C C . PHE A 1 187 ? -11.119 0.331 1.161 1.00 29.84 187 PHE A C 1
ATOM 1497 O O . PHE A 1 187 ? -10.610 0.167 2.269 1.00 29.84 187 PHE A O 1
ATOM 1504 N N . GLU A 1 188 ? -11.580 1.529 0.782 1.00 30.17 188 GLU A N 1
ATOM 1505 C CA . GLU A 1 188 ? -11.531 2.713 1.669 1.00 30.17 188 GLU A CA 1
ATOM 1506 C C . GLU A 1 188 ? -12.479 2.634 2.884 1.00 30.17 188 GLU A C 1
ATOM 1508 O O . GLU A 1 188 ? -12.342 3.412 3.822 1.00 30.17 188 GLU A O 1
ATOM 1513 N N . VAL A 1 189 ? -13.396 1.659 2.942 1.00 32.81 189 VAL A N 1
ATOM 1514 C CA . VAL A 1 189 ? -14.402 1.552 4.024 1.00 32.81 189 VAL A CA 1
ATOM 1515 C C . VAL A 1 189 ? -13.882 0.823 5.282 1.00 32.81 189 VAL A C 1
ATOM 1517 O O . VAL A 1 189 ? -14.585 0.736 6.285 1.00 32.81 189 VAL A O 1
ATOM 1520 N N . PHE A 1 190 ? -12.642 0.316 5.284 1.00 30.39 190 PHE A N 1
ATOM 1521 C CA . PHE A 1 190 ? -12.043 -0.339 6.462 1.00 30.39 190 PHE A CA 1
ATOM 1522 C C . PHE A 1 190 ? -10.650 0.196 6.811 1.00 30.39 190 PHE A C 1
ATOM 1524 O O . PHE A 1 190 ? -9.670 -0.547 6.883 1.00 30.39 190 PHE A O 1
ATOM 1531 N N . THR A 1 191 ? -10.570 1.496 7.096 1.00 31.62 191 THR A N 1
ATOM 1532 C CA . THR A 1 191 ? -9.549 2.053 7.999 1.00 31.62 191 THR A CA 1
ATOM 1533 C C . THR A 1 191 ? -10.199 3.088 8.922 1.00 31.62 191 THR A C 1
ATOM 1535 O O . THR A 1 191 ? -10.368 4.243 8.547 1.00 31.62 191 THR A O 1
ATOM 1538 N N . ILE A 1 192 ? -10.563 2.633 10.125 1.00 36.53 192 ILE A N 1
ATOM 1539 C CA . ILE A 1 192 ? -10.807 3.443 11.330 1.00 36.53 192 ILE A CA 1
ATOM 1540 C C . ILE A 1 192 ? -9.803 2.946 12.376 1.00 36.53 192 ILE A C 1
ATOM 1542 O O . ILE A 1 192 ? -9.702 1.700 12.506 1.00 36.53 192 ILE A O 1
#

Mean predicted aligned error: 19.52 Å

Foldseek 3Di:
DVVVVVVVVVVVVVVVVVVVLLVVCVVPVVSLVVVLCVVPDDPDQDPFDADPVRDTDDDPVVVVVVVVVVVVVPDDPDDDPPPPPPPPDPPDDPPDDDDDPVNVVVVVVVDDPVPDDDDDPPQLVVVCVPVVDPVSVVVNVVVVVVVVVVVVVVVVVVVVVQSVVCVVPVVSSVVVSVVVVVCPVPPPVPDD

pLDDT: mean 73.1, std 14.49, range [29.84, 92.81]

Solvent-accessible surface area (backbone atoms only — not comparable to full-atom values): 11963 Å² total; per-residue (Å²): 117,67,72,59,54,52,52,53,46,54,52,51,56,50,49,53,51,54,51,53,48,52,61,51,20,76,80,39,61,67,54,60,59,46,56,59,53,65,71,71,45,86,81,74,72,85,72,80,44,66,49,96,89,67,49,77,41,79,53,71,66,63,44,51,52,54,51,51,53,54,57,54,70,71,63,68,86,80,77,71,86,79,68,75,79,68,86,66,78,89,77,78,76,82,86,78,86,90,81,53,69,70,56,55,52,51,55,60,72,64,57,59,83,88,50,85,84,84,87,82,76,69,52,47,64,57,47,25,66,74,64,63,40,72,67,40,43,48,55,33,51,51,52,54,50,52,52,51,52,47,54,51,50,56,49,51,53,50,53,50,52,50,52,61,50,26,76,80,38,64,66,59,55,55,54,54,62,48,51,59,59,74,44,60,86,66,60,77,84,75,78,130